Protein AF-A0A2E2T2R3-F1 (afdb_monomer_lite)

Foldseek 3Di:
DDDDDDDDDDDDDDPDDPDPDDDDPDDDPDPDPPPPPPPPPDPPPPPQPPVRVVVVVVVVVVVVPWDWFAFPVGRQWIATLQLWIWHHKDWDADPVGDIDTRHTDTDNADWDAPDPPDPAIAHWDADPVPGIDGSLQRLCCGQVNDQPDPQWDWAFCVSHRSRNRSVRIDTDHPVVNCPDPVNVVVVVCQDDCNPPVVVVVVVD

Radius of gyration: 29.84 Å; chains: 1; bounding box: 59×59×94 Å

Structure (mmCIF, N/CA/C/O backbone):
data_AF-A0A2E2T2R3-F1
#
_entry.id   AF-A0A2E2T2R3-F1
#
loop_
_atom_site.group_PDB
_atom_site.id
_atom_site.type_symbol
_atom_site.label_atom_id
_atom_site.label_alt_id
_atom_site.label_comp_id
_atom_site.label_asym_id
_atom_site.label_entity_id
_atom_site.label_seq_id
_atom_site.pdbx_PDB_ins_code
_atom_site.Cartn_x
_atom_site.Cartn_y
_atom_site.Cartn_z
_atom_site.occupancy
_atom_site.B_iso_or_equiv
_atom_site.auth_seq_id
_atom_site.auth_comp_id
_atom_site.auth_asym_id
_atom_site.auth_atom_id
_atom_site.pdbx_PDB_model_num
ATOM 1 N N . MET A 1 1 ? -28.522 21.684 -55.337 1.00 44.16 1 MET A N 1
ATOM 2 C CA . MET A 1 1 ? -27.558 22.494 -56.107 1.00 44.16 1 MET A CA 1
ATOM 3 C C . MET A 1 1 ? -26.233 21.748 -56.079 1.00 44.16 1 MET A C 1
ATOM 5 O O . MET A 1 1 ? -25.616 21.652 -55.029 1.00 44.16 1 MET A O 1
ATOM 9 N N . PHE A 1 2 ? -25.920 21.076 -57.186 1.00 40.09 2 PHE A N 1
ATOM 10 C CA . PHE A 1 2 ? -24.698 20.304 -57.408 1.00 40.09 2 PHE A CA 1
ATOM 11 C C . PHE A 1 2 ? -23.536 21.254 -57.699 1.00 40.09 2 PHE A C 1
ATOM 13 O O . PHE A 1 2 ? -23.706 22.135 -58.534 1.00 40.09 2 PHE A O 1
ATOM 20 N N . VAL A 1 3 ? -22.358 21.010 -57.119 1.00 45.47 3 VAL A N 1
ATOM 21 C CA . VAL A 1 3 ? -21.082 21.341 -57.770 1.00 45.47 3 VAL A CA 1
ATOM 22 C C . VAL A 1 3 ? -20.103 20.195 -57.512 1.00 45.47 3 VAL A C 1
ATOM 24 O O . VAL A 1 3 ? -19.607 20.004 -56.406 1.00 45.47 3 VAL A O 1
ATOM 27 N N . PHE A 1 4 ? -19.888 19.408 -58.564 1.00 44.62 4 PHE A N 1
ATOM 28 C CA . PHE A 1 4 ? -18.728 18.547 -58.777 1.00 44.62 4 PHE A CA 1
ATOM 29 C C . PHE A 1 4 ? -17.509 19.420 -59.111 1.00 44.62 4 PHE A C 1
ATOM 31 O O . PHE A 1 4 ? -17.670 20.348 -59.897 1.00 44.62 4 PHE A O 1
ATOM 38 N N . LEU A 1 5 ? -16.302 19.058 -58.655 1.00 45.00 5 LEU A N 1
ATOM 39 C CA . LEU A 1 5 ? -15.106 19.122 -59.513 1.00 45.00 5 LEU A CA 1
ATOM 40 C C . LEU A 1 5 ? -13.933 18.273 -58.969 1.00 45.00 5 LEU A C 1
ATOM 42 O O . LEU A 1 5 ? -13.336 18.586 -57.945 1.00 45.00 5 LEU A O 1
ATOM 46 N N . THR A 1 6 ? -13.662 17.189 -59.709 1.00 48.78 6 THR A N 1
ATOM 47 C CA . THR A 1 6 ? -12.353 16.688 -60.201 1.00 48.78 6 THR A CA 1
ATOM 48 C C . THR A 1 6 ? -11.188 16.502 -59.217 1.00 48.78 6 THR A C 1
ATOM 50 O O . THR A 1 6 ? -10.646 17.456 -58.677 1.00 48.78 6 THR A O 1
ATOM 53 N N . LEU A 1 7 ? -10.787 15.250 -58.952 1.00 48.31 7 LEU A N 1
ATOM 54 C CA . LEU A 1 7 ? -9.770 14.472 -59.702 1.00 48.31 7 LEU A CA 1
ATOM 55 C C . LEU A 1 7 ? -8.347 15.031 -59.563 1.00 48.31 7 LEU A C 1
ATOM 57 O O . LEU A 1 7 ? -8.007 15.973 -60.257 1.00 48.31 7 LEU A O 1
ATOM 61 N N . TYR A 1 8 ? -7.503 14.338 -58.792 1.00 46.69 8 TYR A N 1
ATOM 62 C CA . TYR A 1 8 ? -6.158 13.959 -59.240 1.00 46.69 8 TYR A CA 1
ATOM 63 C C . TYR A 1 8 ? -5.774 12.610 -58.618 1.00 46.69 8 TYR A C 1
ATOM 65 O O . TYR A 1 8 ? -5.420 12.493 -57.447 1.00 46.69 8 TYR A O 1
ATOM 73 N N . LEU A 1 9 ? -5.884 11.573 -59.448 1.00 46.25 9 LEU A N 1
ATOM 74 C CA . LEU A 1 9 ? -5.175 10.311 -59.301 1.00 46.25 9 LEU A CA 1
ATOM 75 C C . LEU A 1 9 ? -3.710 10.569 -59.666 1.00 46.25 9 LEU A C 1
ATOM 77 O O . LEU A 1 9 ? -3.420 10.946 -60.799 1.00 46.25 9 LEU A O 1
ATOM 81 N N . THR A 1 10 ? -2.786 10.310 -58.747 1.00 45.59 10 THR A N 1
ATOM 82 C CA . THR A 1 10 ? -1.374 10.111 -59.098 1.00 45.59 10 THR A CA 1
ATOM 83 C C . THR A 1 10 ? -0.851 8.862 -58.418 1.00 45.59 10 THR A C 1
ATOM 85 O O . THR A 1 10 ? -0.451 8.844 -57.258 1.00 45.59 10 THR A O 1
ATOM 88 N N . THR A 1 11 ? -0.875 7.804 -59.214 1.00 46.66 11 THR A N 1
ATOM 89 C CA . THR A 1 11 ? -0.095 6.580 -59.110 1.00 46.66 11 THR A CA 1
ATOM 90 C C . THR A 1 11 ? 1.389 6.879 -58.888 1.00 46.66 11 THR A C 1
ATOM 92 O O . THR A 1 11 ? 2.028 7.499 -59.740 1.00 46.66 11 THR A O 1
ATOM 95 N N . ARG A 1 12 ? 1.977 6.361 -57.806 1.00 46.72 12 ARG A N 1
ATOM 96 C CA . ARG A 1 12 ? 3.408 6.034 -57.768 1.00 46.72 12 ARG A CA 1
ATOM 97 C C . ARG A 1 12 ? 3.600 4.641 -57.184 1.00 46.72 12 ARG A C 1
ATOM 99 O O . ARG A 1 12 ? 2.994 4.266 -56.188 1.00 46.72 12 ARG A O 1
ATOM 106 N N . GLN A 1 13 ? 4.377 3.879 -57.934 1.00 56.16 13 GLN A N 1
ATOM 107 C CA . GLN A 1 13 ? 4.527 2.435 -57.907 1.00 56.16 13 GLN A CA 1
ATOM 108 C C . GLN A 1 13 ? 5.269 1.931 -56.659 1.00 56.16 13 GLN A C 1
ATOM 110 O O . GLN A 1 13 ? 6.095 2.666 -56.113 1.00 56.16 13 GLN A O 1
ATOM 115 N N . PRO A 1 14 ? 5.055 0.673 -56.236 1.00 48.38 14 PRO A N 1
ATOM 116 C CA . PRO A 1 14 ? 5.941 0.033 -55.276 1.00 48.38 14 PRO A CA 1
ATOM 117 C C . PRO A 1 14 ? 7.266 -0.338 -55.959 1.00 48.38 14 PRO A C 1
ATOM 119 O O . PRO A 1 14 ? 7.281 -1.096 -56.928 1.00 48.38 14 PRO A O 1
ATOM 122 N N . LEU A 1 15 ? 8.387 0.178 -55.442 1.00 45.28 15 LEU A N 1
ATOM 123 C CA . LEU A 1 15 ? 9.716 -0.333 -55.774 1.00 45.28 15 LEU A CA 1
ATOM 124 C C . LEU A 1 15 ? 9.818 -1.788 -55.298 1.00 45.28 15 LEU A C 1
ATOM 126 O O . LEU A 1 15 ? 9.967 -2.071 -54.109 1.00 45.28 15 LEU A O 1
ATOM 130 N N . SER A 1 16 ? 9.746 -2.709 -56.252 1.00 42.72 16 SER A N 1
ATOM 131 C CA . SER A 1 16 ? 10.140 -4.102 -56.107 1.00 42.72 16 SER A CA 1
ATOM 132 C C . SER A 1 16 ? 11.660 -4.175 -55.943 1.00 42.72 16 SER A C 1
ATOM 134 O O . SER A 1 16 ? 12.422 -4.174 -56.909 1.00 42.72 16 SER A O 1
ATOM 136 N N . LEU A 1 17 ? 12.129 -4.242 -54.695 1.00 43.72 17 LEU A N 1
ATOM 137 C CA . LEU A 1 17 ? 13.500 -4.662 -54.423 1.00 43.72 17 LEU A CA 1
ATOM 138 C C . LEU A 1 17 ? 13.622 -6.157 -54.756 1.00 43.72 17 LEU A C 1
ATOM 140 O O . LEU A 1 17 ? 13.184 -7.019 -53.994 1.00 43.72 17 LEU A O 1
ATOM 144 N N . LEU A 1 18 ? 14.228 -6.455 -55.907 1.00 41.94 18 LEU A N 1
ATOM 145 C CA . LEU A 1 18 ? 14.765 -7.774 -56.230 1.00 41.94 18 LEU A CA 1
ATOM 146 C C . LEU A 1 18 ? 15.835 -8.142 -55.191 1.00 41.94 18 LEU A C 1
ATOM 148 O O . LEU A 1 18 ? 16.984 -7.701 -55.270 1.00 41.94 18 LEU A O 1
ATOM 152 N N . ILE A 1 19 ? 15.476 -8.989 -54.231 1.00 42.28 19 ILE A N 1
ATOM 153 C CA . ILE A 1 19 ? 16.451 -9.682 -53.392 1.00 42.28 19 ILE A CA 1
ATOM 154 C C . ILE A 1 19 ? 17.042 -10.805 -54.247 1.00 42.28 19 ILE A C 1
ATOM 156 O O . ILE A 1 19 ? 16.402 -11.824 -54.502 1.00 42.28 19 ILE A O 1
ATOM 160 N N . ARG A 1 20 ? 18.275 -10.598 -54.720 1.00 37.75 20 ARG A N 1
ATOM 161 C CA . ARG A 1 20 ? 19.113 -11.648 -55.308 1.00 37.75 20 ARG A CA 1
ATOM 162 C C . ARG A 1 20 ? 19.304 -12.756 -54.270 1.00 37.75 20 ARG A C 1
ATOM 164 O O . ARG A 1 20 ? 20.024 -12.576 -53.293 1.00 37.75 20 ARG A O 1
ATOM 171 N N . THR A 1 21 ? 18.686 -13.909 -54.494 1.00 38.22 21 THR A N 1
ATOM 172 C CA . THR A 1 21 ? 18.955 -15.135 -53.742 1.00 38.22 21 THR A CA 1
ATOM 173 C C . THR A 1 21 ? 20.302 -15.702 -54.187 1.00 38.22 21 THR A C 1
ATOM 175 O O . THR A 1 21 ? 20.387 -16.418 -55.183 1.00 38.22 21 THR A O 1
ATOM 178 N N . THR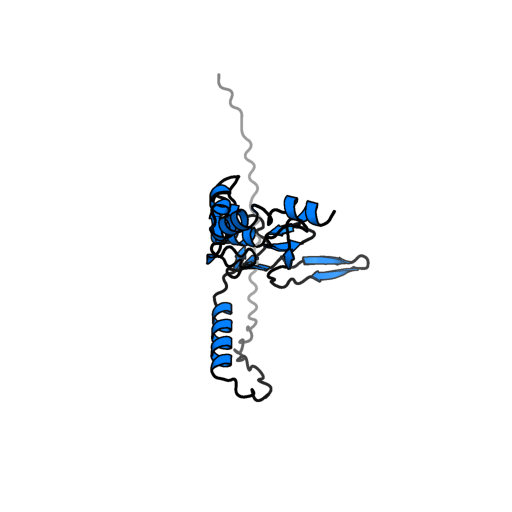 A 1 22 ? 21.376 -15.377 -53.469 1.00 40.69 22 THR A N 1
ATOM 179 C CA . THR A 1 22 ? 22.634 -16.121 -53.565 1.00 40.69 22 THR A CA 1
ATOM 180 C C . THR A 1 22 ? 22.576 -17.292 -52.587 1.00 40.69 22 THR A C 1
ATOM 182 O O . THR A 1 22 ? 22.636 -17.142 -51.368 1.00 40.69 22 THR A O 1
ATOM 185 N N . SER A 1 23 ? 22.413 -18.492 -53.138 1.00 41.97 23 SER A N 1
ATOM 186 C CA . SER A 1 23 ? 22.486 -19.766 -52.429 1.00 41.97 23 SER A CA 1
ATOM 187 C C . SER A 1 23 ? 23.908 -19.998 -51.904 1.00 41.97 23 SER A C 1
ATOM 189 O O . SER A 1 23 ? 24.755 -20.558 -52.597 1.00 41.97 23 SER A O 1
ATOM 191 N N . SER A 1 24 ? 24.185 -19.555 -50.676 1.00 38.53 24 SER A N 1
ATOM 192 C CA . SER A 1 24 ? 25.384 -19.942 -49.928 1.00 38.53 24 SER A CA 1
ATOM 193 C C . SER A 1 24 ? 25.005 -21.027 -48.926 1.00 38.53 24 SER A C 1
ATOM 195 O O . SER A 1 24 ? 24.495 -20.762 -47.839 1.00 38.53 24 SER A O 1
ATOM 197 N N . THR A 1 25 ? 25.241 -22.277 -49.313 1.00 53.06 25 THR A N 1
ATOM 198 C CA . THR A 1 25 ? 25.148 -23.450 -48.444 1.00 53.06 25 THR A CA 1
ATOM 199 C C . THR A 1 25 ? 26.247 -23.392 -47.381 1.00 53.06 25 THR A C 1
ATOM 201 O O . THR A 1 25 ? 27.326 -23.959 -47.554 1.00 53.06 25 THR A O 1
ATOM 204 N N . ARG A 1 26 ? 25.989 -22.713 -46.260 1.00 43.28 26 ARG A N 1
ATOM 205 C CA . ARG A 1 26 ? 26.763 -22.899 -45.025 1.00 43.28 26 ARG A CA 1
ATOM 206 C C . ARG A 1 26 ? 26.009 -23.873 -44.131 1.00 43.28 26 ARG A C 1
ATOM 208 O O . ARG A 1 26 ? 24.934 -23.566 -43.629 1.00 43.28 26 ARG A O 1
ATOM 215 N N . LYS A 1 27 ? 26.583 -25.069 -43.971 1.00 47.50 27 LYS A N 1
ATOM 216 C CA . LYS A 1 27 ? 26.154 -26.085 -43.003 1.00 47.50 27 LYS A CA 1
ATOM 217 C C . LYS A 1 27 ? 26.010 -25.437 -41.620 1.00 47.50 27 LYS A C 1
ATOM 219 O O . LYS A 1 27 ? 26.992 -24.946 -41.071 1.00 47.50 27 LYS A O 1
ATOM 224 N N . LEU A 1 28 ? 24.799 -25.459 -41.067 1.00 37.81 28 LEU A N 1
ATOM 225 C CA . LEU A 1 28 ? 24.560 -25.189 -39.651 1.00 37.81 28 LEU A CA 1
ATOM 226 C C . LEU A 1 28 ? 25.282 -26.265 -38.821 1.00 37.81 28 LEU A C 1
ATOM 228 O O . LEU A 1 28 ? 25.105 -27.456 -39.102 1.00 37.81 28 LEU A O 1
ATOM 232 N N . PRO A 1 29 ? 26.091 -25.901 -37.813 1.00 40.97 29 PRO A N 1
ATOM 233 C CA . PRO A 1 29 ? 26.615 -26.882 -36.883 1.00 40.97 29 PRO A CA 1
ATOM 234 C C . PRO A 1 29 ? 25.461 -27.465 -36.062 1.00 40.97 29 PRO A C 1
ATOM 236 O O . PRO A 1 29 ? 24.644 -26.756 -35.478 1.00 40.97 29 PRO A O 1
ATOM 239 N N . ARG A 1 30 ? 25.405 -28.796 -36.058 1.00 38.34 30 ARG A N 1
ATOM 240 C CA . ARG A 1 30 ? 24.506 -29.636 -35.270 1.00 38.34 30 ARG A CA 1
ATOM 241 C C . ARG A 1 30 ? 24.688 -29.286 -33.790 1.00 38.34 30 ARG A C 1
ATOM 243 O O . ARG A 1 30 ? 25.705 -29.657 -33.207 1.00 38.34 30 ARG A O 1
ATOM 250 N N . LEU A 1 31 ? 23.729 -28.566 -33.202 1.00 38.16 31 LEU A N 1
ATOM 251 C CA . LEU A 1 31 ? 23.673 -28.347 -31.758 1.00 38.16 31 LEU A CA 1
ATOM 252 C C . LEU A 1 31 ? 23.566 -29.721 -31.092 1.00 38.16 31 LEU A C 1
ATOM 254 O O . LEU A 1 31 ? 22.553 -30.413 -31.205 1.00 38.16 31 LEU A O 1
ATOM 258 N N . LYS A 1 32 ? 24.667 -30.156 -30.479 1.00 42.19 32 LYS A N 1
ATOM 259 C CA . LYS A 1 32 ? 24.666 -31.287 -29.563 1.00 42.19 32 LYS A CA 1
ATOM 260 C C . LYS A 1 32 ? 23.886 -30.827 -28.339 1.00 42.19 32 LYS A C 1
ATOM 262 O O . LYS A 1 32 ? 24.224 -29.812 -27.739 1.00 42.19 32 LYS A O 1
ATOM 267 N N . ASN A 1 33 ? 22.829 -31.559 -28.013 1.00 41.19 33 ASN A N 1
ATOM 268 C CA . ASN A 1 33 ? 22.149 -31.442 -26.735 1.00 41.19 33 ASN A CA 1
ATOM 269 C C . ASN A 1 33 ? 23.138 -31.895 -25.659 1.00 41.19 33 ASN A C 1
ATOM 271 O O . ASN A 1 33 ? 23.223 -33.079 -25.343 1.00 41.19 33 ASN A O 1
ATOM 275 N N . GLU A 1 34 ? 23.935 -30.957 -25.164 1.00 39.88 34 GLU A N 1
ATOM 276 C CA . GLU A 1 34 ? 24.738 -31.148 -23.970 1.00 39.88 34 GLU A CA 1
ATOM 277 C C . GLU A 1 34 ? 23.773 -31.105 -22.790 1.00 39.88 34 GLU A C 1
ATOM 279 O O . GLU A 1 34 ? 23.213 -30.078 -22.409 1.00 39.88 34 GLU A O 1
ATOM 284 N N . SER A 1 35 ? 23.498 -32.307 -22.295 1.00 42.53 35 SER A N 1
ATOM 285 C CA . SER A 1 35 ? 22.978 -32.577 -20.970 1.00 42.53 35 SER A CA 1
ATOM 286 C C . SER A 1 35 ? 23.542 -31.577 -19.967 1.00 42.53 35 SER A C 1
ATOM 288 O O . SER A 1 35 ? 24.756 -31.488 -19.798 1.00 42.53 35 SER A O 1
ATOM 290 N N . ASN A 1 36 ? 22.641 -30.866 -19.289 1.00 37.31 36 ASN A N 1
ATOM 291 C CA . ASN A 1 36 ? 22.903 -30.173 -18.035 1.00 37.31 36 ASN A CA 1
ATOM 292 C C . ASN A 1 36 ? 23.498 -31.168 -17.021 1.00 37.31 36 ASN A C 1
ATOM 294 O O . ASN A 1 36 ? 22.783 -31.722 -16.184 1.00 37.31 36 ASN A O 1
ATOM 298 N N . GLU A 1 37 ? 24.808 -31.397 -17.084 1.00 38.56 37 GLU A N 1
ATOM 299 C CA . GLU A 1 37 ? 25.578 -31.917 -15.966 1.00 38.56 37 GLU A CA 1
ATOM 300 C C . GLU A 1 37 ? 25.717 -30.786 -14.950 1.00 38.56 37 GLU A C 1
ATOM 302 O O . GLU A 1 37 ? 26.645 -29.980 -14.950 1.00 38.56 37 GLU A O 1
ATOM 307 N N . MET A 1 38 ? 24.723 -30.716 -14.069 1.00 37.88 38 MET A N 1
ATOM 308 C CA . MET A 1 38 ? 24.877 -30.091 -12.768 1.00 37.88 38 MET A CA 1
ATOM 309 C C . MET A 1 38 ? 26.042 -30.782 -12.055 1.00 37.88 38 MET A C 1
ATOM 311 O O . MET A 1 38 ? 25.874 -31.864 -11.494 1.00 37.88 38 MET A O 1
ATOM 315 N N . LEU A 1 39 ? 27.207 -30.131 -12.066 1.00 36.25 39 LEU A N 1
ATOM 316 C CA . LEU A 1 39 ? 28.317 -30.370 -11.147 1.00 36.25 39 LEU A CA 1
ATOM 317 C C . LEU A 1 39 ? 27.807 -30.212 -9.705 1.00 36.25 39 LEU A C 1
ATOM 319 O O . LEU A 1 39 ? 27.872 -29.155 -9.079 1.00 36.25 39 LEU A O 1
ATOM 323 N N . LEU A 1 40 ? 27.252 -31.307 -9.193 1.00 36.69 40 LEU A N 1
ATOM 324 C CA . LEU A 1 40 ? 26.993 -31.572 -7.790 1.00 36.69 40 LEU A CA 1
ATOM 325 C C . LEU A 1 40 ? 28.353 -31.770 -7.118 1.00 36.69 40 LEU A C 1
ATOM 327 O O . LEU A 1 40 ? 28.836 -32.887 -6.957 1.00 36.69 40 LEU A O 1
ATOM 331 N N . LEU A 1 41 ? 28.989 -30.664 -6.730 1.00 33.38 41 LEU A N 1
ATOM 332 C CA . LEU A 1 41 ? 30.066 -30.711 -5.750 1.00 33.38 41 LEU A CA 1
ATOM 333 C C . LEU A 1 41 ? 29.513 -31.354 -4.473 1.00 33.38 41 LEU A C 1
ATOM 335 O O . LEU A 1 41 ? 28.597 -30.839 -3.827 1.00 33.38 41 LEU A O 1
ATOM 339 N N . CYS A 1 42 ? 30.067 -32.525 -4.167 1.00 34.03 42 CYS A N 1
ATOM 340 C CA . CYS A 1 42 ? 29.775 -33.381 -3.031 1.00 34.03 42 CYS A CA 1
ATOM 341 C C . CYS A 1 42 ? 29.972 -32.650 -1.696 1.00 34.03 42 CYS A C 1
ATOM 343 O O . CYS A 1 42 ? 30.999 -32.787 -1.039 1.00 34.03 42 CYS A O 1
ATOM 345 N N . VAL A 1 43 ? 28.951 -31.928 -1.242 1.00 41.06 43 VAL A N 1
ATOM 346 C CA . VAL A 1 43 ? 28.729 -31.704 0.187 1.00 41.06 43 VAL A CA 1
ATOM 347 C C . VAL A 1 43 ? 27.656 -32.696 0.601 1.00 41.06 43 VAL A C 1
ATOM 349 O O . VAL A 1 43 ? 26.479 -32.513 0.290 1.00 41.06 43 VAL A O 1
ATOM 352 N N . ALA A 1 44 ? 28.069 -33.779 1.264 1.00 43.22 44 ALA A N 1
ATOM 353 C CA . ALA A 1 44 ? 27.157 -34.769 1.820 1.00 43.22 44 ALA A CA 1
ATOM 354 C C . ALA A 1 44 ? 26.052 -34.049 2.621 1.00 43.22 44 ALA A C 1
ATOM 356 O O . ALA A 1 44 ? 26.354 -33.367 3.608 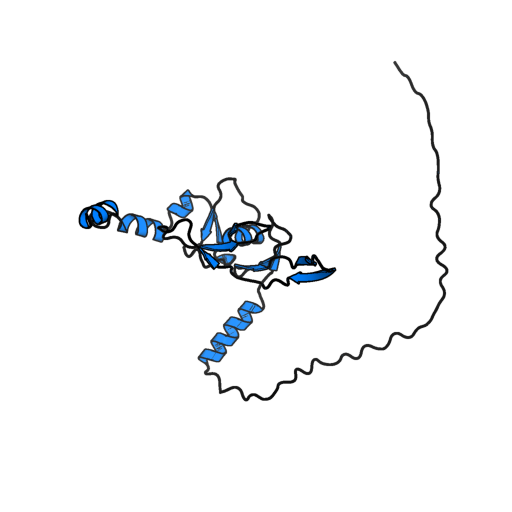1.00 43.22 44 ALA A O 1
ATOM 357 N N . PRO A 1 45 ? 24.770 -34.140 2.219 1.00 45.22 45 PRO A N 1
ATOM 358 C CA . PRO A 1 45 ? 23.717 -33.467 2.952 1.00 45.22 45 PRO A CA 1
ATOM 359 C C . PRO A 1 45 ? 23.565 -34.179 4.295 1.00 45.22 45 PRO A C 1
ATOM 361 O O . PRO A 1 45 ? 23.145 -35.337 4.343 1.00 45.22 45 PRO A O 1
ATOM 364 N N . LYS A 1 46 ? 23.889 -33.482 5.396 1.00 57.47 46 LYS A N 1
ATOM 365 C CA . LYS A 1 46 ? 23.493 -33.889 6.754 1.00 57.47 46 LYS A CA 1
ATOM 366 C C . LYS A 1 46 ? 22.046 -34.385 6.683 1.00 57.47 46 LYS A C 1
ATOM 368 O O . LYS A 1 46 ? 21.191 -33.655 6.175 1.00 57.47 46 LYS A O 1
ATOM 373 N N . ARG A 1 47 ? 21.795 -35.635 7.106 1.00 49.75 47 ARG A N 1
ATOM 374 C CA . ARG A 1 47 ? 20.494 -36.319 6.981 1.00 49.75 47 ARG A CA 1
ATOM 375 C C . ARG A 1 47 ? 19.380 -35.392 7.480 1.00 49.75 47 ARG A C 1
ATOM 377 O O . ARG A 1 47 ? 19.209 -35.203 8.680 1.00 49.75 47 ARG A O 1
ATOM 384 N N . LYS A 1 48 ? 18.644 -34.784 6.546 1.00 55.75 48 LYS A N 1
ATOM 385 C CA . LYS A 1 48 ? 17.513 -33.904 6.850 1.00 55.75 48 LYS A CA 1
ATOM 386 C C . LYS A 1 48 ? 16.428 -34.754 7.508 1.00 55.75 48 LYS A C 1
ATOM 388 O O . LYS A 1 48 ? 15.983 -35.746 6.930 1.00 55.75 48 LYS A O 1
ATOM 393 N N . THR A 1 49 ? 16.034 -34.387 8.724 1.00 55.44 49 THR A N 1
ATOM 394 C CA . THR A 1 49 ? 14.926 -35.008 9.462 1.00 55.44 49 THR A CA 1
ATOM 395 C C . THR A 1 49 ? 13.654 -35.049 8.607 1.00 55.44 49 THR A C 1
ATOM 397 O O . THR A 1 49 ? 13.434 -34.193 7.748 1.00 55.44 49 THR A O 1
ATOM 400 N N . ARG A 1 50 ? 12.777 -36.033 8.834 1.00 58.03 50 ARG A N 1
ATOM 401 C CA . ARG A 1 50 ? 11.532 -36.211 8.061 1.00 58.03 50 ARG A CA 1
ATOM 402 C C . ARG A 1 50 ? 10.678 -34.932 8.027 1.00 58.03 50 ARG A C 1
ATOM 404 O O . ARG A 1 50 ? 10.149 -34.582 6.977 1.00 58.03 50 ARG A O 1
ATOM 411 N N . THR A 1 51 ? 10.640 -34.181 9.127 1.00 58.16 51 THR A N 1
ATOM 412 C CA . THR A 1 51 ? 10.015 -32.852 9.228 1.00 58.16 51 THR A CA 1
ATOM 413 C C . THR A 1 51 ? 10.667 -31.810 8.318 1.00 58.16 51 THR A C 1
ATOM 415 O O . THR A 1 51 ? 9.959 -31.143 7.568 1.00 58.16 51 THR A O 1
ATOM 418 N N . SER A 1 52 ? 11.999 -31.695 8.297 1.00 56.41 52 SER A N 1
ATOM 419 C CA . SER A 1 52 ? 12.689 -30.726 7.427 1.00 56.41 52 SER A CA 1
ATOM 420 C C . SER A 1 52 ? 12.582 -31.070 5.935 1.00 56.41 52 SER A C 1
ATOM 422 O O . SER A 1 52 ? 12.498 -30.165 5.108 1.00 56.41 52 SER A O 1
ATOM 424 N N . ARG A 1 53 ? 12.493 -32.357 5.571 1.00 54.62 53 ARG A N 1
ATOM 425 C CA . ARG A 1 53 ? 12.255 -32.801 4.184 1.00 54.62 53 ARG A CA 1
ATOM 426 C C . ARG A 1 53 ? 10.828 -32.491 3.711 1.00 54.62 53 ARG A C 1
ATOM 428 O O . ARG A 1 53 ? 10.653 -32.063 2.575 1.00 54.62 53 ARG A O 1
ATOM 435 N N . ILE A 1 54 ? 9.831 -32.646 4.589 1.00 58.50 54 ILE A N 1
ATOM 436 C CA . ILE A 1 54 ? 8.426 -32.290 4.314 1.00 58.50 54 ILE A CA 1
ATOM 437 C C . ILE A 1 54 ? 8.259 -30.772 4.182 1.00 58.50 54 ILE A C 1
ATOM 439 O O . ILE A 1 54 ? 7.580 -30.314 3.265 1.00 58.50 54 ILE A O 1
ATOM 443 N N . LEU A 1 55 ? 8.894 -29.986 5.057 1.00 56.50 55 LEU A N 1
ATOM 444 C CA . LEU A 1 55 ? 8.860 -28.524 4.975 1.00 56.50 55 LEU A CA 1
ATOM 445 C C . LEU A 1 55 ? 9.547 -28.015 3.703 1.00 56.50 55 LEU A C 1
ATOM 447 O O . LEU A 1 55 ? 8.967 -27.172 3.022 1.00 56.50 55 LEU A O 1
ATOM 451 N N . LEU A 1 56 ? 10.711 -28.576 3.343 1.00 56.53 56 LEU A N 1
ATOM 452 C CA . LEU A 1 56 ? 11.429 -28.260 2.102 1.00 56.53 56 LEU A CA 1
ATOM 453 C C . LEU A 1 56 ? 10.602 -28.619 0.857 1.00 56.53 56 LEU A C 1
ATOM 455 O O . LEU A 1 56 ? 10.552 -27.838 -0.080 1.00 56.53 56 LEU A O 1
ATOM 459 N N . ALA A 1 57 ? 9.903 -29.759 0.858 1.00 52.47 57 ALA A N 1
ATOM 460 C CA . ALA A 1 57 ? 9.040 -30.172 -0.253 1.00 52.47 57 ALA A CA 1
ATOM 461 C C . ALA A 1 57 ? 7.747 -29.337 -0.366 1.00 52.47 57 ALA A C 1
ATOM 463 O O . ALA A 1 57 ? 7.289 -29.053 -1.472 1.00 52.47 57 ALA A O 1
ATOM 464 N N . LYS A 1 58 ? 7.158 -28.905 0.762 1.00 54.25 58 LYS A N 1
ATOM 465 C CA . LYS A 1 58 ? 6.028 -27.956 0.763 1.00 54.25 58 LYS A CA 1
ATOM 466 C C . LYS A 1 58 ? 6.444 -26.589 0.216 1.00 54.25 58 LYS A C 1
ATOM 468 O O . LYS A 1 58 ? 5.697 -26.011 -0.565 1.00 54.25 58 LYS A O 1
ATOM 473 N N . THR A 1 59 ? 7.633 -26.107 0.581 1.00 51.72 59 THR A N 1
ATOM 474 C CA . THR A 1 59 ? 8.164 -24.824 0.087 1.00 51.72 59 THR A CA 1
ATOM 475 C C . THR A 1 59 ? 8.615 -24.881 -1.372 1.00 51.72 59 THR A C 1
ATOM 477 O O . THR A 1 59 ? 8.436 -23.906 -2.094 1.00 51.72 59 THR A O 1
ATOM 480 N N . THR A 1 60 ? 9.157 -26.002 -1.860 1.00 51.53 60 THR A N 1
ATOM 481 C CA . THR A 1 60 ? 9.506 -26.125 -3.286 1.00 51.53 60 THR A CA 1
ATOM 482 C C . THR A 1 60 ? 8.271 -26.259 -4.171 1.00 51.53 60 THR A C 1
ATOM 484 O O . THR A 1 60 ? 8.247 -25.677 -5.250 1.00 51.53 60 THR A O 1
ATOM 487 N N . LYS A 1 61 ? 7.212 -26.943 -3.715 1.00 51.91 61 LYS A N 1
ATOM 488 C CA . LYS A 1 61 ? 5.952 -27.045 -4.469 1.00 51.91 61 LYS A CA 1
ATOM 489 C C . LYS A 1 61 ? 5.231 -25.696 -4.589 1.00 51.91 61 LYS A C 1
ATOM 491 O O . LYS A 1 61 ? 4.677 -25.410 -5.643 1.00 51.91 61 LYS A O 1
ATOM 496 N N . SER A 1 62 ? 5.285 -24.844 -3.559 1.00 52.94 62 SER A N 1
ATOM 497 C CA . SER A 1 62 ? 4.716 -23.489 -3.635 1.00 52.94 62 SER A CA 1
ATOM 498 C C . SER A 1 62 ? 5.463 -22.569 -4.603 1.00 52.94 62 SER A C 1
ATOM 500 O O . SER A 1 62 ? 4.834 -21.692 -5.175 1.00 52.94 62 SER A O 1
ATOM 502 N N . LEU A 1 63 ? 6.766 -22.779 -4.831 1.00 55.78 63 LEU A N 1
ATOM 503 C CA . LEU A 1 63 ? 7.555 -21.988 -5.788 1.00 55.78 63 LEU A CA 1
ATOM 504 C C . LEU A 1 63 ? 7.314 -22.387 -7.254 1.00 55.78 63 LEU A C 1
ATOM 506 O O . LEU A 1 63 ? 7.608 -21.596 -8.146 1.00 55.78 63 LEU A O 1
ATOM 510 N N . LEU A 1 64 ? 6.795 -23.593 -7.508 1.00 59.16 64 LEU A N 1
ATOM 511 C CA . LEU A 1 64 ? 6.557 -24.110 -8.861 1.00 59.16 64 LEU A CA 1
ATOM 512 C C . LEU A 1 64 ? 5.215 -23.661 -9.466 1.00 59.16 64 LEU A C 1
ATOM 514 O O . LEU A 1 64 ? 5.072 -23.703 -10.682 1.00 59.16 64 LEU A O 1
ATOM 518 N N . ASN A 1 65 ? 4.271 -23.180 -8.649 1.00 76.75 65 ASN A N 1
ATOM 519 C CA . ASN A 1 65 ? 2.948 -22.715 -9.096 1.00 76.75 65 ASN A CA 1
ATOM 520 C C . ASN A 1 65 ? 2.757 -21.194 -8.933 1.00 76.75 65 ASN A C 1
ATOM 522 O O . ASN A 1 65 ? 1.628 -20.706 -8.858 1.00 76.75 65 ASN A O 1
ATOM 526 N N . GLU A 1 66 ? 3.844 -20.427 -8.834 1.00 86.94 66 GLU A N 1
ATOM 527 C CA . GLU A 1 66 ? 3.733 -18.969 -8.794 1.00 86.94 66 GLU A CA 1
ATOM 528 C C . GLU A 1 66 ? 3.496 -18.397 -10.190 1.00 86.94 66 GLU A C 1
ATOM 530 O O . GLU A 1 66 ? 4.387 -18.377 -11.039 1.00 86.94 66 GLU A O 1
ATOM 535 N N . GLU A 1 67 ? 2.280 -17.909 -10.402 1.00 93.06 67 GLU A N 1
ATOM 536 C CA . GLU A 1 67 ? 1.869 -17.216 -11.618 1.00 93.06 67 GLU A CA 1
ATOM 537 C C . GLU A 1 67 ? 2.339 -15.764 -11.557 1.00 93.06 67 GLU A C 1
ATOM 539 O O . GLU A 1 67 ? 2.130 -15.100 -10.542 1.00 93.06 67 GLU A O 1
ATOM 544 N N . TRP A 1 68 ? 2.937 -15.274 -12.644 1.00 95.56 68 TRP A N 1
ATOM 545 C CA . TRP A 1 68 ? 3.368 -13.885 -12.793 1.00 95.56 68 TRP A CA 1
ATOM 546 C C . TRP A 1 68 ? 2.565 -13.209 -13.897 1.00 95.56 68 TRP A C 1
ATOM 548 O O . TRP A 1 68 ? 2.596 -13.657 -15.041 1.00 95.56 68 TRP A O 1
ATOM 558 N N . ILE A 1 69 ? 1.868 -12.129 -13.555 1.00 95.50 69 ILE A N 1
ATOM 559 C CA . ILE A 1 69 ? 0.990 -11.383 -14.466 1.00 95.50 69 ILE A CA 1
ATOM 560 C C . ILE A 1 69 ? 1.358 -9.893 -14.383 1.00 95.50 69 ILE A C 1
ATOM 562 O O . ILE A 1 69 ? 1.698 -9.423 -13.293 1.00 95.50 69 ILE A O 1
ATOM 566 N N . PRO A 1 70 ? 1.340 -9.133 -15.492 1.00 96.38 70 PRO A N 1
ATOM 567 C CA . PRO A 1 70 ? 1.498 -7.682 -15.433 1.00 96.38 70 PRO A CA 1
ATOM 568 C C . PRO A 1 70 ? 0.357 -7.029 -14.643 1.00 96.38 70 PRO A C 1
ATOM 570 O O . PRO A 1 70 ? -0.797 -7.452 -14.725 1.00 96.38 70 PRO A O 1
ATOM 573 N N . SER A 1 71 ? 0.665 -5.986 -13.874 1.00 92.88 71 SER A N 1
ATOM 574 C CA . SER A 1 71 ? -0.374 -5.207 -13.199 1.00 92.88 71 SER A CA 1
ATOM 575 C C . SER A 1 71 ? -1.144 -4.349 -14.203 1.00 92.88 71 SER A C 1
ATOM 577 O O . SER A 1 71 ? -0.570 -3.850 -15.170 1.00 92.88 71 SER A O 1
ATOM 579 N N . LEU A 1 72 ? -2.443 -4.158 -13.971 1.00 92.38 72 LEU A N 1
ATOM 580 C CA . LEU A 1 72 ? -3.304 -3.457 -14.924 1.00 92.38 72 LEU A CA 1
ATOM 581 C C . LEU A 1 72 ? -3.009 -1.946 -14.964 1.00 92.38 72 LEU A C 1
ATOM 583 O O . LEU A 1 72 ? -2.914 -1.370 -16.044 1.00 92.38 72 LEU A O 1
ATOM 587 N N . SER A 1 73 ? -2.780 -1.324 -13.802 1.00 91.44 73 SER A N 1
ATOM 588 C CA . SER A 1 73 ? -2.364 0.081 -13.697 1.00 91.44 73 SER A CA 1
ATOM 589 C C . SER A 1 73 ? -0.938 0.329 -14.204 1.00 91.44 73 SER A C 1
ATOM 591 O O . SER A 1 73 ? -0.659 1.396 -14.748 1.00 91.44 73 SER A O 1
ATOM 593 N N . TYR A 1 74 ? -0.029 -0.638 -14.030 1.00 93.19 74 TYR A N 1
ATOM 594 C CA . TYR A 1 74 ? 1.373 -0.529 -14.447 1.00 93.19 74 TYR A CA 1
ATOM 595 C C . TYR A 1 74 ? 1.806 -1.789 -15.214 1.00 93.19 74 TYR A C 1
ATOM 597 O O . TYR A 1 74 ? 2.316 -2.736 -14.602 1.00 93.19 74 TYR A O 1
ATOM 605 N N . PRO A 1 75 ? 1.647 -1.815 -16.548 1.00 93.88 75 PRO A N 1
ATOM 606 C CA . PRO A 1 75 ? 1.940 -2.999 -17.360 1.00 93.88 75 PRO A CA 1
ATOM 607 C C . PRO A 1 75 ? 3.389 -3.497 -17.253 1.00 93.88 75 PRO A C 1
ATOM 609 O O . PRO A 1 75 ? 3.640 -4.694 -17.364 1.00 93.88 75 PRO A O 1
ATOM 612 N N . ASP A 1 76 ? 4.340 -2.598 -16.977 1.00 95.12 76 ASP A N 1
ATOM 613 C CA . ASP A 1 76 ? 5.765 -2.930 -16.825 1.00 95.12 76 ASP A CA 1
ATOM 614 C C . ASP A 1 76 ? 6.086 -3.677 -15.519 1.00 95.12 76 ASP A C 1
ATOM 616 O O . ASP A 1 76 ? 7.181 -4.221 -15.350 1.00 95.12 76 ASP A O 1
ATOM 620 N N . ILE A 1 77 ? 5.160 -3.659 -14.557 1.00 96.31 77 ILE A N 1
ATOM 621 C CA . ILE A 1 77 ? 5.335 -4.265 -13.239 1.00 96.31 77 ILE A CA 1
ATOM 622 C C . ILE A 1 77 ? 4.686 -5.643 -13.244 1.00 96.31 77 ILE A C 1
ATOM 624 O O . ILE A 1 77 ? 3.480 -5.773 -13.442 1.00 96.31 77 ILE A O 1
ATOM 628 N N . LEU A 1 78 ? 5.476 -6.673 -12.946 1.00 96.56 78 LEU A N 1
ATOM 629 C CA . LEU A 1 78 ? 4.992 -8.045 -12.825 1.00 96.56 78 LEU A CA 1
ATOM 630 C C . LEU A 1 78 ? 4.630 -8.359 -11.374 1.00 96.56 78 LEU A C 1
ATOM 632 O O . LEU A 1 78 ? 5.383 -8.059 -10.444 1.00 96.56 78 LEU A O 1
ATOM 636 N N . VAL A 1 79 ? 3.498 -9.023 -11.184 1.00 97.06 79 VAL A N 1
ATOM 637 C CA . VAL A 1 79 ? 2.943 -9.372 -9.879 1.00 97.06 79 VAL A CA 1
ATOM 638 C C . VAL A 1 79 ? 2.751 -10.880 -9.793 1.00 97.06 79 VAL A C 1
ATOM 640 O O . VAL A 1 79 ? 2.221 -11.501 -10.710 1.00 97.06 79 VAL A O 1
ATOM 643 N N . SER A 1 80 ? 3.201 -11.465 -8.687 1.00 96.06 80 SER A N 1
ATOM 644 C CA . SER A 1 80 ? 3.068 -12.888 -8.390 1.00 96.06 80 SER A CA 1
ATOM 645 C C . SER A 1 80 ? 1.784 -13.192 -7.625 1.00 96.06 80 SER A C 1
ATOM 647 O O . SER A 1 80 ? 1.366 -12.407 -6.768 1.00 96.06 80 SER A O 1
ATOM 649 N N . SER A 1 81 ? 1.230 -14.387 -7.838 1.00 94.62 81 SER A N 1
ATOM 650 C CA . SER A 1 81 ? 0.127 -14.944 -7.046 1.00 94.62 81 SER A CA 1
ATOM 651 C C . SER A 1 81 ? 0.414 -14.985 -5.539 1.00 94.62 81 SER A C 1
ATOM 653 O O . SER A 1 81 ? -0.508 -14.846 -4.737 1.00 94.62 81 SER A O 1
ATOM 655 N N . SER A 1 82 ? 1.683 -15.109 -5.132 1.00 92.25 82 SER A N 1
ATOM 656 C CA . SER A 1 82 ? 2.103 -15.108 -3.721 1.00 92.25 82 SER A CA 1
ATOM 657 C C . SER A 1 82 ? 2.185 -13.711 -3.091 1.00 92.25 82 SER A C 1
ATOM 659 O O . SER A 1 82 ? 2.404 -13.591 -1.884 1.00 92.25 82 SER A O 1
ATOM 661 N N . GLY A 1 83 ? 2.024 -12.645 -3.882 1.00 93.56 83 GLY A N 1
ATOM 662 C CA . GLY A 1 83 ? 2.153 -11.262 -3.420 1.00 93.56 83 GLY A CA 1
ATOM 663 C C . GLY A 1 83 ? 3.564 -10.682 -3.537 1.00 93.56 83 GLY A C 1
ATOM 664 O O . GLY A 1 83 ? 3.886 -9.700 -2.866 1.00 93.56 83 GLY A O 1
ATOM 665 N N . ARG A 1 84 ? 4.423 -11.276 -4.375 1.00 95.31 84 ARG A N 1
ATOM 666 C CA . ARG A 1 84 ? 5.700 -10.669 -4.784 1.00 95.31 84 ARG A CA 1
ATOM 667 C C . ARG A 1 84 ? 5.491 -9.740 -5.972 1.00 95.31 84 ARG A C 1
ATOM 669 O O . ARG A 1 84 ? 4.655 -9.997 -6.827 1.00 95.31 84 ARG A O 1
ATOM 676 N N . VAL A 1 85 ? 6.303 -8.698 -6.060 1.00 96.56 85 VAL A N 1
ATOM 677 C CA . VAL A 1 85 ? 6.292 -7.747 -7.171 1.00 96.56 85 VAL A CA 1
ATOM 678 C C . VAL A 1 85 ? 7.697 -7.647 -7.745 1.00 96.56 85 VAL A C 1
ATOM 680 O O . VAL A 1 85 ? 8.683 -7.540 -7.006 1.00 96.56 85 VAL A O 1
ATOM 683 N N . LYS A 1 86 ? 7.790 -7.696 -9.071 1.00 96.31 86 LYS A N 1
ATOM 684 C CA . LYS A 1 86 ? 9.011 -7.477 -9.836 1.00 96.31 86 LYS A CA 1
ATOM 685 C C . LYS A 1 86 ? 8.843 -6.196 -10.649 1.00 96.31 86 LYS A C 1
ATOM 687 O O . LYS A 1 86 ? 7.939 -6.077 -11.469 1.00 96.31 86 LYS A O 1
ATOM 692 N N . LEU A 1 87 ? 9.724 -5.243 -10.376 1.00 96.25 87 LEU A N 1
ATOM 693 C CA . LEU A 1 87 ? 9.830 -3.995 -11.126 1.00 96.25 87 LEU A CA 1
ATOM 694 C C . LEU A 1 87 ? 10.533 -4.252 -12.474 1.00 96.25 87 LEU A C 1
ATOM 696 O O . LEU A 1 87 ? 11.177 -5.290 -12.624 1.00 96.25 87 LEU A O 1
ATOM 700 N N . PRO A 1 88 ? 10.430 -3.350 -13.459 1.00 95.62 88 PRO A N 1
ATOM 701 C CA . PRO A 1 88 ? 11.203 -3.482 -14.686 1.00 95.62 88 PRO A CA 1
ATOM 702 C C . PRO A 1 88 ? 12.692 -3.230 -14.433 1.00 95.62 88 PRO A C 1
ATOM 704 O O . PRO A 1 88 ? 13.078 -2.391 -13.609 1.00 95.62 88 PRO A O 1
ATOM 707 N N . ASP A 1 89 ? 13.532 -3.944 -15.178 1.00 95.75 89 ASP A N 1
ATOM 708 C CA . ASP A 1 89 ? 14.966 -3.675 -15.221 1.00 95.75 89 ASP A CA 1
ATOM 709 C C . ASP A 1 89 ? 15.213 -2.369 -15.979 1.00 95.75 89 ASP A C 1
ATOM 711 O O . ASP A 1 89 ? 14.499 -2.030 -16.923 1.00 95.75 89 ASP A O 1
ATOM 715 N N . ARG A 1 90 ? 16.222 -1.607 -15.555 1.00 93.88 90 ARG A N 1
ATOM 716 C CA . ARG A 1 90 ? 16.482 -0.274 -16.109 1.00 93.88 90 ARG A CA 1
ATOM 717 C C . ARG A 1 90 ? 17.939 -0.101 -16.476 1.00 93.88 90 ARG A C 1
ATOM 719 O O . ARG A 1 90 ? 18.823 -0.578 -15.775 1.00 93.88 90 ARG A O 1
ATOM 726 N N . GLU A 1 91 ? 18.195 0.672 -17.518 1.00 94.81 91 GLU A N 1
ATOM 727 C CA . GLU A 1 91 ? 19.534 1.126 -17.875 1.00 94.81 91 GLU A CA 1
ATOM 728 C C . GLU A 1 91 ? 19.628 2.649 -17.729 1.00 94.81 91 GLU A C 1
ATOM 730 O O . GLU A 1 91 ? 18.644 3.368 -17.919 1.00 94.81 91 GLU A O 1
ATOM 735 N N . ALA A 1 92 ? 20.791 3.154 -17.325 1.00 93.50 92 ALA A N 1
ATOM 736 C CA . ALA A 1 92 ? 21.057 4.587 -17.259 1.00 93.50 92 ALA A CA 1
ATOM 737 C C . ALA A 1 92 ? 22.436 4.904 -17.841 1.00 93.50 92 ALA A C 1
ATOM 739 O O . ALA A 1 92 ? 23.414 4.218 -17.533 1.00 93.50 92 ALA A O 1
ATOM 740 N N . SER A 1 93 ? 22.508 5.959 -18.651 1.00 95.94 93 SER A N 1
ATOM 741 C CA . SER A 1 93 ? 23.766 6.523 -19.139 1.00 95.94 93 SER A CA 1
ATOM 742 C C . SER A 1 93 ? 24.488 7.253 -18.010 1.00 95.94 93 SER A C 1
ATOM 744 O O . SER A 1 93 ? 23.878 8.038 -17.278 1.00 95.94 93 SER A O 1
ATOM 746 N N . MET A 1 94 ? 25.785 7.004 -17.864 1.00 95.31 94 MET A N 1
ATOM 747 C CA . MET A 1 94 ? 26.610 7.655 -16.848 1.00 95.31 94 MET A CA 1
ATOM 748 C C . MET A 1 94 ? 27.193 8.980 -17.377 1.00 95.31 94 MET A C 1
ATOM 750 O O . MET A 1 94 ? 27.452 9.081 -18.577 1.00 95.31 94 MET A O 1
ATOM 754 N N . PRO A 1 95 ? 27.457 9.981 -16.510 1.00 93.81 95 PRO A N 1
ATOM 755 C CA . PRO A 1 95 ? 27.995 11.280 -16.935 1.00 93.81 95 PRO A CA 1
ATOM 756 C C . PRO A 1 95 ? 29.325 11.206 -17.702 1.00 93.81 95 PRO A C 1
ATOM 758 O O . PRO A 1 95 ? 29.542 11.987 -18.618 1.00 93.81 95 PRO A O 1
ATOM 761 N N . ASN A 1 96 ? 30.183 10.234 -17.373 1.00 93.62 96 ASN A N 1
ATOM 762 C CA . ASN A 1 96 ? 31.512 10.068 -17.977 1.00 93.62 96 ASN A CA 1
ATOM 763 C C . ASN A 1 96 ? 31.541 8.969 -19.059 1.00 93.62 96 ASN A C 1
ATOM 765 O O . ASN A 1 96 ? 32.582 8.365 -19.307 1.00 93.62 96 ASN A O 1
ATOM 769 N N . GLY A 1 97 ? 30.390 8.679 -19.674 1.00 93.25 97 GLY A N 1
ATOM 770 C CA . GLY A 1 97 ? 30.233 7.601 -20.649 1.00 93.25 97 GLY A CA 1
ATOM 771 C C . GLY A 1 97 ? 29.948 6.232 -20.021 1.00 93.25 97 GLY A C 1
ATOM 772 O O . GLY A 1 97 ? 30.136 6.004 -18.826 1.00 93.25 97 GLY A O 1
ATOM 773 N N . GLY A 1 98 ? 29.455 5.310 -20.851 1.00 94.12 98 GLY A N 1
ATOM 774 C CA . GLY A 1 98 ? 29.044 3.963 -20.448 1.00 94.12 98 GLY A CA 1
ATOM 775 C C . GLY A 1 98 ? 27.599 3.863 -19.938 1.00 94.12 98 GLY A C 1
ATOM 776 O O . GLY A 1 98 ? 26.942 4.860 -19.626 1.00 94.12 98 GLY A O 1
ATOM 777 N N . THR A 1 99 ? 27.110 2.624 -19.845 1.00 95.50 99 THR A N 1
ATOM 778 C CA . THR A 1 99 ? 25.732 2.308 -19.439 1.00 95.50 99 THR A CA 1
ATOM 779 C C . THR A 1 99 ? 25.733 1.451 -18.182 1.00 95.50 99 THR A C 1
ATOM 781 O O . THR A 1 99 ? 26.373 0.400 -18.132 1.00 95.50 99 THR A O 1
ATOM 784 N N . ARG A 1 100 ? 24.981 1.869 -17.161 1.00 94.81 100 ARG A N 1
ATOM 785 C CA . ARG A 1 100 ? 24.752 1.081 -15.947 1.00 94.81 100 ARG A CA 1
ATOM 786 C C . ARG A 1 100 ? 23.408 0.366 -16.031 1.00 94.81 100 ARG A C 1
ATOM 788 O O . ARG A 1 100 ? 22.376 1.021 -16.156 1.00 94.81 100 ARG A O 1
ATOM 795 N N . LYS A 1 101 ? 23.423 -0.964 -15.900 1.00 95.56 101 LYS A N 1
ATOM 796 C CA . LYS A 1 101 ? 22.215 -1.795 -15.807 1.00 95.56 101 LYS A CA 1
ATOM 797 C C . LYS A 1 101 ? 21.805 -2.002 -14.350 1.00 95.56 101 LYS A C 1
ATOM 799 O O . LYS A 1 101 ? 22.631 -2.321 -13.497 1.00 95.56 101 LYS A O 1
ATOM 804 N N . TYR A 1 102 ? 20.521 -1.846 -14.077 1.00 94.00 102 TYR A N 1
ATOM 805 C CA . TYR A 1 102 ? 19.876 -2.068 -12.792 1.00 94.00 102 TYR A CA 1
ATOM 806 C C . TYR A 1 102 ? 18.915 -3.241 -12.946 1.00 94.00 102 TYR A C 1
ATOM 808 O O . TYR A 1 102 ? 17.787 -3.071 -13.403 1.00 94.00 102 TYR A O 1
ATOM 816 N N . VAL A 1 103 ? 19.391 -4.430 -12.573 1.00 94.75 103 VAL A N 1
ATOM 817 C CA . VAL A 1 103 ? 18.573 -5.647 -12.557 1.00 94.75 103 VAL A CA 1
ATOM 818 C C . VAL A 1 103 ? 17.829 -5.716 -11.235 1.00 94.75 103 VAL A C 1
ATOM 820 O O . VAL A 1 103 ? 18.427 -5.713 -10.154 1.00 94.75 103 VAL A O 1
ATOM 823 N N . THR A 1 104 ? 16.512 -5.766 -11.322 1.00 94.50 104 THR A N 1
ATOM 824 C CA . THR A 1 104 ? 15.619 -5.826 -10.177 1.00 94.50 104 THR A CA 1
ATOM 825 C C . THR A 1 104 ? 15.321 -7.277 -9.814 1.00 94.50 104 THR A C 1
ATOM 827 O O . THR A 1 104 ? 15.225 -8.174 -10.655 1.00 94.50 104 THR A O 1
ATOM 830 N N . LYS A 1 105 ? 15.187 -7.530 -8.513 1.00 94.50 105 LYS A N 1
ATOM 831 C CA . LYS A 1 105 ? 14.781 -8.837 -7.992 1.00 94.50 105 LYS A CA 1
ATOM 832 C C . LYS A 1 105 ? 13.310 -8.771 -7.590 1.00 94.50 105 LYS A C 1
ATOM 834 O O . LYS A 1 105 ? 12.877 -7.721 -7.116 1.00 94.50 105 LYS A O 1
ATOM 839 N N . PRO A 1 106 ? 12.543 -9.863 -7.721 1.00 95.62 106 PRO A N 1
ATOM 840 C CA . PRO A 1 106 ? 11.200 -9.895 -7.170 1.00 95.62 106 PRO A CA 1
ATOM 841 C C . PRO A 1 106 ? 11.231 -9.791 -5.643 1.00 95.62 106 PRO A C 1
ATOM 843 O O . PRO A 1 106 ? 12.007 -10.488 -4.986 1.00 95.62 106 PRO A O 1
ATOM 846 N N . THR A 1 107 ? 10.387 -8.935 -5.069 1.00 95.69 107 THR A N 1
ATOM 847 C CA . THR A 1 107 ? 10.355 -8.675 -3.620 1.00 95.69 107 THR A CA 1
ATOM 848 C C . THR A 1 107 ? 8.926 -8.625 -3.088 1.00 95.69 107 THR A C 1
ATOM 850 O O . THR A 1 107 ? 7.994 -8.331 -3.827 1.00 95.69 107 THR A O 1
ATOM 853 N N . TYR A 1 108 ? 8.748 -8.876 -1.790 1.00 94.81 108 TYR A N 1
ATOM 854 C CA . TYR A 1 108 ? 7.475 -8.632 -1.094 1.00 94.81 108 TYR A CA 1
ATOM 855 C C . TYR A 1 108 ? 7.298 -7.158 -0.678 1.00 94.81 108 TYR A C 1
ATOM 857 O O . TYR A 1 108 ? 6.267 -6.793 -0.118 1.00 94.81 108 TYR A O 1
ATOM 865 N N . GLY A 1 109 ? 8.307 -6.312 -0.910 1.00 95.69 109 GLY A N 1
ATOM 866 C CA . GLY A 1 109 ? 8.387 -4.967 -0.348 1.00 95.69 109 GLY A CA 1
ATOM 867 C C . GLY A 1 109 ? 8.736 -4.963 1.140 1.00 95.69 109 GLY A C 1
ATOM 868 O O . GLY A 1 109 ? 9.344 -5.900 1.661 1.00 95.69 109 GLY A O 1
ATOM 869 N N . TYR A 1 110 ? 8.349 -3.893 1.829 1.00 96.00 110 TYR A N 1
ATOM 870 C CA . TYR A 1 110 ? 8.579 -3.706 3.261 1.00 96.00 110 TYR A CA 1
ATOM 871 C C . TYR A 1 110 ? 7.273 -3.402 4.000 1.00 96.00 110 TYR A C 1
ATOM 873 O O . TYR A 1 110 ? 6.316 -2.884 3.422 1.00 96.00 110 TYR A O 1
ATOM 881 N N . LYS A 1 111 ? 7.235 -3.723 5.298 1.00 96.69 111 LYS A N 1
ATOM 882 C CA . LYS A 1 111 ? 6.092 -3.418 6.169 1.00 96.69 111 LYS A CA 1
ATOM 883 C C . LYS A 1 111 ? 6.062 -1.925 6.470 1.00 96.69 111 LYS A C 1
ATOM 885 O O . LYS A 1 111 ? 7.060 -1.363 6.912 1.00 96.69 111 LYS A O 1
ATOM 890 N N . THR A 1 112 ? 4.910 -1.299 6.285 1.00 95.81 112 THR A N 1
ATOM 891 C CA . THR A 1 112 ? 4.695 0.113 6.598 1.00 95.81 112 THR A CA 1
ATOM 892 C C . THR A 1 112 ? 3.339 0.333 7.267 1.00 95.81 112 THR A C 1
ATOM 894 O O . THR A 1 112 ? 2.494 -0.563 7.330 1.00 95.81 112 THR A O 1
ATOM 897 N N . LYS A 1 113 ? 3.143 1.543 7.786 1.00 94.94 113 LYS A N 1
ATOM 898 C CA . LYS A 1 113 ? 1.929 2.009 8.457 1.00 94.94 113 LYS A CA 1
ATOM 899 C C . LYS A 1 113 ? 1.455 3.306 7.815 1.00 94.94 113 LYS A C 1
ATOM 901 O O . LYS A 1 113 ? 2.250 4.046 7.247 1.00 94.94 113 LYS A O 1
ATOM 906 N N . SER A 1 114 ? 0.162 3.608 7.938 1.00 90.94 114 SER A N 1
ATOM 907 C CA . SER A 1 114 ? -0.374 4.891 7.453 1.00 90.94 114 SER A CA 1
ATOM 908 C C . SER A 1 114 ? 0.119 6.081 8.282 1.00 90.94 114 SER A C 1
ATOM 910 O O . SER A 1 114 ? 0.311 7.166 7.750 1.00 90.94 114 SER A O 1
ATOM 912 N N . CYS A 1 115 ? 0.309 5.883 9.585 1.00 92.94 115 CYS A N 1
ATOM 913 C CA . CYS A 1 115 ? 0.889 6.857 10.502 1.00 92.94 115 CYS A CA 1
ATOM 914 C C . CYS A 1 115 ? 1.585 6.117 11.655 1.00 92.94 115 CYS A C 1
ATOM 916 O O . CYS A 1 115 ? 1.403 4.907 11.818 1.00 92.94 115 CYS A O 1
ATOM 918 N N . LYS A 1 116 ? 2.370 6.831 12.472 1.00 90.25 116 LYS A N 1
ATOM 919 C CA . LYS A 1 116 ? 3.141 6.233 13.581 1.00 90.25 116 LYS A CA 1
ATOM 920 C C . LYS A 1 116 ? 2.249 5.455 14.563 1.00 90.25 116 LYS A C 1
ATOM 922 O O . LYS A 1 116 ? 2.599 4.351 14.972 1.00 90.25 116 LYS A O 1
ATOM 927 N N . THR A 1 117 ? 1.066 5.993 14.857 1.00 88.75 117 THR A N 1
ATOM 928 C CA . THR A 1 117 ? 0.098 5.442 15.822 1.00 88.75 117 THR A CA 1
ATOM 929 C C . THR A 1 117 ? -0.830 4.382 15.215 1.00 88.75 117 THR A C 1
ATOM 931 O O . THR A 1 117 ? -1.608 3.754 15.931 1.00 88.75 117 THR A O 1
ATOM 934 N N . ALA A 1 118 ? -0.780 4.149 13.899 1.00 89.88 118 ALA A N 1
ATOM 935 C CA . ALA A 1 118 ? -1.657 3.173 13.266 1.00 89.88 118 ALA A CA 1
ATOM 936 C C . ALA A 1 118 ? -1.338 1.743 13.741 1.00 89.88 118 ALA A C 1
ATOM 938 O O . ALA A 1 118 ? -0.177 1.317 13.800 1.00 89.88 118 ALA A O 1
ATOM 939 N N . LYS A 1 119 ? -2.398 0.980 14.035 1.00 86.75 119 LYS A N 1
ATOM 940 C CA . LYS A 1 119 ? -2.315 -0.461 14.316 1.00 86.75 119 LYS A CA 1
ATOM 941 C C . LYS A 1 119 ? -2.105 -1.260 13.029 1.00 86.75 1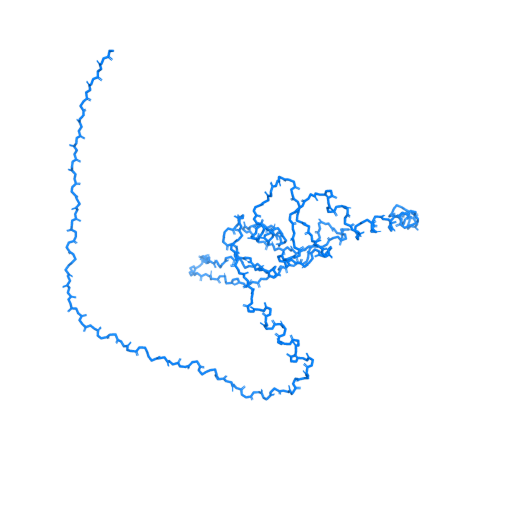19 LYS A C 1
ATOM 943 O O . LYS A 1 119 ? -1.259 -2.147 12.989 1.00 86.75 119 LYS A O 1
ATOM 948 N N . HIS A 1 120 ? -2.870 -0.931 11.989 1.00 89.62 120 HIS A N 1
ATOM 949 C CA . HIS A 1 120 ? -2.845 -1.652 10.721 1.00 89.62 120 HIS A CA 1
ATOM 950 C C . HIS A 1 120 ? -1.513 -1.446 9.986 1.00 89.62 120 HIS A C 1
ATOM 952 O O . HIS A 1 120 ? -1.060 -0.312 9.799 1.00 89.62 120 HIS A O 1
ATOM 958 N N . MET A 1 121 ? -0.912 -2.557 9.560 1.00 95.25 121 MET A N 1
ATOM 959 C CA . MET A 1 121 ? 0.301 -2.591 8.748 1.00 95.25 121 MET A CA 1
ATOM 960 C C . MET A 1 121 ? 0.001 -3.210 7.392 1.00 95.25 121 MET A C 1
ATOM 962 O O . MET A 1 121 ? -0.775 -4.158 7.303 1.00 95.25 121 MET A O 1
ATOM 966 N N . TYR A 1 122 ? 0.683 -2.723 6.364 1.00 95.56 122 TYR A N 1
ATOM 967 C CA . TYR A 1 122 ? 0.588 -3.253 5.011 1.00 95.56 122 TYR A CA 1
ATOM 968 C C . TYR A 1 122 ? 1.963 -3.320 4.349 1.00 95.56 122 TYR A C 1
ATOM 970 O O . TYR A 1 122 ? 2.916 -2.686 4.808 1.00 95.56 122 TYR A O 1
ATOM 978 N N . MET A 1 123 ? 2.075 -4.094 3.269 1.00 97.38 123 MET A N 1
ATOM 979 C CA . MET A 1 123 ? 3.298 -4.138 2.460 1.00 97.38 123 MET A CA 1
ATOM 980 C C . MET A 1 123 ? 3.299 -3.029 1.406 1.00 97.38 123 MET A C 1
ATOM 982 O O . MET A 1 123 ? 2.310 -2.840 0.689 1.00 97.38 123 MET A O 1
ATOM 986 N N . ASN A 1 124 ? 4.422 -2.321 1.301 1.00 97.25 124 ASN A N 1
ATOM 987 C CA . ASN A 1 124 ? 4.640 -1.245 0.340 1.00 97.25 124 ASN A CA 1
ATOM 988 C C . ASN A 1 124 ? 5.955 -1.437 -0.413 1.00 97.25 124 ASN A C 1
ATOM 990 O O . ASN A 1 124 ? 6.922 -1.988 0.119 1.00 97.25 124 ASN A O 1
ATOM 994 N N . ILE A 1 125 ? 5.994 -0.930 -1.640 1.00 96.56 125 ILE A N 1
ATOM 995 C CA . ILE A 1 125 ? 7.210 -0.774 -2.430 1.00 96.56 125 ILE A CA 1
ATOM 996 C C . ILE A 1 125 ? 7.323 0.700 -2.784 1.00 96.56 125 ILE A C 1
ATOM 998 O O . ILE A 1 125 ? 6.439 1.260 -3.426 1.00 96.56 125 ILE A O 1
ATOM 1002 N N . SER A 1 126 ? 8.407 1.333 -2.350 1.00 95.31 126 SER A N 1
ATOM 1003 C CA . SER A 1 126 ? 8.726 2.696 -2.750 1.00 95.31 126 SER A CA 1
ATOM 1004 C C . SER A 1 126 ? 9.632 2.652 -3.972 1.00 95.31 126 SER A C 1
ATOM 1006 O O . SER A 1 126 ? 10.656 1.967 -4.002 1.00 95.31 126 SER A O 1
ATOM 1008 N N . ASN A 1 127 ? 9.245 3.377 -5.009 1.00 94.56 127 ASN A N 1
ATOM 1009 C CA . ASN A 1 127 ? 10.037 3.529 -6.213 1.00 94.56 127 ASN A CA 1
ATOM 1010 C C . ASN A 1 127 ? 10.021 4.996 -6.645 1.00 94.56 127 ASN A C 1
ATOM 1012 O O . ASN A 1 127 ? 9.003 5.671 -6.550 1.00 94.56 127 ASN A O 1
ATOM 1016 N N . ARG A 1 128 ? 11.150 5.495 -7.148 1.00 92.19 128 ARG A N 1
ATOM 1017 C CA . ARG A 1 128 ? 11.255 6.882 -7.616 1.00 92.19 128 ARG A CA 1
ATOM 1018 C C . ARG A 1 128 ? 10.317 7.192 -8.791 1.00 92.19 128 ARG A C 1
ATOM 1020 O O . ARG A 1 128 ? 9.836 8.312 -8.878 1.00 92.19 128 ARG A O 1
ATOM 1027 N N . PHE A 1 129 ? 10.091 6.233 -9.686 1.00 91.69 129 PHE A N 1
ATOM 1028 C CA . PHE A 1 129 ? 9.308 6.418 -10.911 1.00 91.69 129 PHE A CA 1
ATOM 1029 C C . PHE A 1 129 ? 7.816 6.161 -10.697 1.00 91.69 129 PHE A C 1
ATOM 1031 O O . PHE A 1 129 ? 6.990 6.883 -11.239 1.00 91.69 129 PHE A O 1
ATOM 1038 N N . TYR A 1 130 ? 7.479 5.165 -9.876 1.00 93.38 130 TYR A N 1
ATOM 1039 C CA . TYR A 1 130 ? 6.090 4.759 -9.631 1.00 93.38 130 TYR A CA 1
ATOM 1040 C C . TYR A 1 130 ? 5.510 5.291 -8.309 1.00 93.38 130 TYR A C 1
ATOM 1042 O O . TYR A 1 130 ? 4.321 5.142 -8.046 1.00 93.38 130 TYR A O 1
ATOM 1050 N N . GLY A 1 131 ? 6.332 5.900 -7.453 1.00 94.25 131 GLY A N 1
ATOM 1051 C CA . GLY A 1 131 ? 5.920 6.368 -6.134 1.00 94.25 131 GLY A CA 1
ATOM 1052 C C . GLY A 1 131 ? 5.740 5.231 -5.125 1.00 94.25 131 GLY A C 1
ATOM 1053 O O . GLY A 1 131 ? 6.541 4.296 -5.061 1.00 94.25 131 GLY A O 1
ATOM 1054 N N . ASN A 1 132 ? 4.705 5.341 -4.290 1.00 95.06 132 ASN A N 1
ATOM 1055 C CA . ASN A 1 132 ? 4.375 4.344 -3.273 1.00 95.06 132 ASN A CA 1
ATOM 1056 C C . ASN A 1 132 ? 3.352 3.349 -3.813 1.00 95.06 132 ASN A C 1
ATOM 1058 O O . ASN A 1 132 ? 2.177 3.671 -3.975 1.00 95.06 132 ASN A O 1
ATOM 1062 N N . LEU A 1 133 ? 3.813 2.127 -4.041 1.00 95.62 133 LEU A N 1
ATOM 1063 C CA . LEU A 1 133 ? 3.013 1.034 -4.555 1.00 95.62 133 LEU A CA 1
ATOM 1064 C C . LEU A 1 133 ? 2.542 0.141 -3.408 1.00 95.62 133 LEU A C 1
ATOM 1066 O O . LEU A 1 133 ? 3.332 -0.558 -2.764 1.00 95.62 133 LEU A O 1
ATOM 1070 N N . LYS A 1 134 ? 1.228 0.125 -3.180 1.00 96.12 134 LYS A N 1
ATOM 1071 C CA . LYS A 1 134 ? 0.590 -0.784 -2.225 1.00 96.12 134 LYS A CA 1
ATOM 1072 C C . LYS A 1 134 ? 0.475 -2.172 -2.842 1.00 96.12 134 LYS A C 1
ATOM 1074 O O . LYS A 1 134 ? -0.285 -2.376 -3.786 1.00 96.12 134 LYS A O 1
ATOM 1079 N N . VAL A 1 135 ? 1.182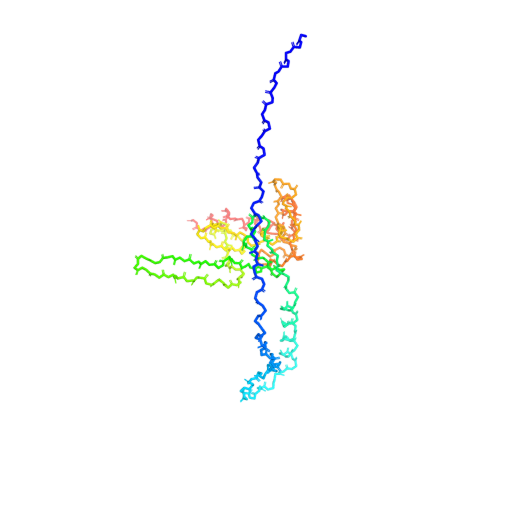 -3.142 -2.267 1.00 97.12 135 VAL A N 1
ATOM 1080 C CA . VAL A 1 135 ? 1.278 -4.500 -2.832 1.00 97.12 135 VAL A CA 1
ATOM 1081 C C . VAL A 1 135 ? -0.095 -5.166 -2.942 1.00 97.12 135 VAL A C 1
ATOM 1083 O O . VAL A 1 135 ? -0.418 -5.727 -3.982 1.00 97.12 135 VAL A O 1
ATOM 1086 N N . HIS A 1 136 ? -0.945 -5.043 -1.918 1.00 96.31 136 HIS A N 1
ATOM 1087 C CA . HIS A 1 136 ? -2.296 -5.614 -1.946 1.00 96.31 136 HIS A CA 1
ATOM 1088 C C . HIS A 1 136 ? -3.165 -5.053 -3.083 1.00 96.31 136 HIS A C 1
ATOM 1090 O O . HIS A 1 136 ? -3.990 -5.782 -3.620 1.00 96.31 136 HIS A O 1
ATOM 1096 N N . GLN A 1 137 ? -2.982 -3.785 -3.473 1.00 96.12 137 GLN A N 1
ATOM 1097 C CA . GLN A 1 137 ? -3.736 -3.194 -4.584 1.00 96.12 137 GLN A CA 1
ATOM 1098 C C . GLN A 1 137 ? -3.274 -3.771 -5.916 1.00 96.12 137 GLN A C 1
ATOM 1100 O O . GLN A 1 137 ? -4.113 -4.238 -6.676 1.00 96.12 137 GLN A O 1
ATOM 1105 N N . LEU A 1 138 ? -1.958 -3.833 -6.143 1.00 96.50 138 LEU A N 1
ATOM 1106 C CA . LEU A 1 138 ? -1.387 -4.400 -7.367 1.00 96.50 138 LEU A CA 1
ATOM 1107 C C . LEU A 1 138 ? -1.791 -5.865 -7.575 1.00 96.50 138 LEU A C 1
ATOM 1109 O O . LEU A 1 138 ? -2.142 -6.256 -8.683 1.00 96.50 138 LEU A O 1
ATOM 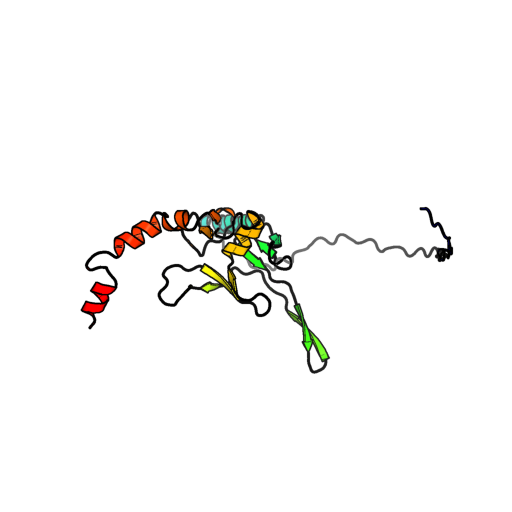1113 N N . VAL A 1 139 ? -1.770 -6.673 -6.511 1.00 96.75 139 VAL A N 1
ATOM 1114 C CA . VAL A 1 139 ? -2.175 -8.087 -6.579 1.00 96.75 139 VAL A CA 1
ATOM 1115 C C . VAL A 1 139 ? -3.677 -8.209 -6.819 1.00 96.75 139 VAL A C 1
ATOM 1117 O O . VAL A 1 139 ? -4.101 -8.977 -7.680 1.00 96.75 139 VAL A O 1
ATOM 1120 N N . CYS A 1 140 ? -4.500 -7.454 -6.086 1.00 96.25 140 CYS A N 1
ATOM 1121 C CA . CYS A 1 140 ? -5.948 -7.523 -6.266 1.00 96.25 140 CYS A CA 1
ATOM 1122 C C . CYS A 1 140 ? -6.344 -7.094 -7.683 1.00 96.25 140 CYS A C 1
ATOM 1124 O O . CYS A 1 140 ? -7.162 -7.753 -8.310 1.00 96.25 140 CYS A O 1
ATOM 1126 N N . GLU A 1 141 ? -5.711 -6.052 -8.212 1.00 95.88 141 GLU A N 1
ATOM 1127 C CA . GLU A 1 141 ? -5.952 -5.559 -9.563 1.00 95.88 141 GLU A CA 1
ATOM 1128 C C . GLU A 1 141 ? -5.509 -6.550 -10.650 1.00 95.88 141 GLU A C 1
ATOM 1130 O O . GLU A 1 141 ? -6.243 -6.780 -11.608 1.00 95.88 141 GLU A O 1
ATOM 1135 N N . ALA A 1 142 ? -4.339 -7.178 -10.490 1.00 95.75 142 ALA A N 1
ATOM 1136 C CA . ALA A 1 142 ? -3.819 -8.139 -11.462 1.00 95.75 142 ALA A CA 1
ATOM 1137 C C . ALA A 1 142 ? -4.650 -9.435 -11.530 1.00 95.75 142 ALA A C 1
ATOM 1139 O O . ALA A 1 142 ? -4.855 -9.971 -12.615 1.00 95.75 142 ALA A O 1
ATOM 1140 N N . PHE A 1 143 ? -5.134 -9.944 -10.388 1.00 96.00 143 PHE A N 1
ATOM 1141 C CA . PHE A 1 143 ? -5.810 -11.250 -10.320 1.00 96.00 143 PHE A CA 1
ATOM 1142 C C . PHE A 1 143 ? -7.341 -11.178 -10.251 1.00 96.00 143 PHE A C 1
ATOM 1144 O O . PHE A 1 143 ? -8.004 -12.098 -10.719 1.00 96.00 143 PHE A O 1
ATOM 1151 N N . HIS A 1 144 ? -7.914 -10.115 -9.678 1.00 94.81 144 HIS A N 1
ATOM 1152 C CA . HIS A 1 144 ? -9.372 -9.931 -9.565 1.00 94.81 144 HIS A CA 1
ATOM 1153 C C . HIS A 1 144 ? -9.909 -8.870 -10.530 1.00 94.81 144 HIS A C 1
ATOM 1155 O O . HIS A 1 144 ? -11.102 -8.569 -10.506 1.00 94.81 144 HIS A O 1
ATOM 1161 N N . GLY A 1 145 ? -9.042 -8.309 -11.376 1.00 94.81 145 GLY A N 1
ATOM 1162 C CA . GLY A 1 145 ? -9.398 -7.292 -12.353 1.00 94.81 145 GLY A CA 1
ATOM 1163 C C . GLY A 1 145 ? -9.447 -5.874 -11.777 1.00 94.81 145 GLY A C 1
ATOM 1164 O O . GLY A 1 145 ? -9.142 -5.650 -10.596 1.00 94.81 145 GLY A O 1
ATOM 1165 N N . PRO A 1 146 ? -9.825 -4.894 -12.622 1.00 94.94 146 PRO A N 1
ATOM 1166 C CA . PRO A 1 146 ? -9.844 -3.491 -12.245 1.00 94.94 146 PRO A CA 1
ATOM 1167 C C . PRO A 1 146 ? -10.783 -3.247 -11.069 1.00 94.94 146 PRO A C 1
ATOM 1169 O O . PRO A 1 146 ? -11.697 -4.019 -10.775 1.00 94.94 146 PRO A O 1
ATOM 1172 N N . ARG A 1 147 ? -10.575 -2.109 -10.415 1.00 94.31 147 ARG A N 1
ATOM 1173 C CA . ARG A 1 147 ? -11.429 -1.659 -9.325 1.00 94.31 147 ARG A CA 1
ATOM 1174 C C . ARG A 1 147 ? -12.898 -1.598 -9.797 1.00 94.31 147 ARG A C 1
ATOM 1176 O O . ARG A 1 147 ? -13.191 -0.801 -10.687 1.00 94.31 147 ARG A O 1
ATOM 1183 N N . PRO A 1 148 ? -13.830 -2.367 -9.198 1.00 94.50 148 PRO A N 1
ATOM 1184 C CA . PRO A 1 148 ? -15.205 -2.455 -9.701 1.00 94.50 148 PRO A CA 1
ATOM 1185 C C . PRO A 1 148 ? -16.004 -1.157 -9.509 1.00 94.50 148 PRO A C 1
ATOM 1187 O O . PRO A 1 148 ? -16.968 -0.910 -10.224 1.00 94.50 148 PRO A O 1
ATOM 1190 N N . PHE A 1 149 ? -15.617 -0.319 -8.543 1.00 94.31 149 PHE A N 1
ATOM 1191 C CA . PHE A 1 149 ? -16.229 0.984 -8.282 1.00 94.31 149 PHE A CA 1
ATOM 1192 C C . PHE A 1 149 ? -15.225 1.950 -7.641 1.00 94.31 149 PHE A C 1
ATOM 1194 O O . PHE A 1 149 ? -14.259 1.534 -7.001 1.00 94.31 149 PHE A O 1
ATOM 1201 N N . LEU A 1 150 ? -15.465 3.258 -7.763 1.00 91.62 150 LEU A N 1
ATOM 1202 C CA . LEU A 1 150 ? -14.520 4.318 -7.369 1.00 91.62 150 LEU A CA 1
ATOM 1203 C C . LEU A 1 150 ? -14.089 4.293 -5.895 1.00 91.62 150 LEU A C 1
ATOM 1205 O O . LEU A 1 150 ? -13.026 4.810 -5.561 1.00 91.62 150 LEU A O 1
ATOM 1209 N N . THR A 1 151 ? -14.888 3.707 -5.007 1.00 94.06 151 THR A N 1
ATOM 1210 C CA . THR A 1 151 ? -14.610 3.626 -3.564 1.00 94.06 151 THR A CA 1
ATOM 1211 C C . THR A 1 151 ? -14.234 2.217 -3.101 1.00 94.06 151 THR A C 1
ATOM 1213 O O . THR A 1 151 ? -14.115 1.993 -1.898 1.00 94.06 151 THR A O 1
ATOM 1216 N N . ALA A 1 152 ? -13.998 1.266 -4.016 1.00 95.94 152 ALA A N 1
ATOM 1217 C CA . ALA A 1 152 ? -13.708 -0.120 -3.643 1.00 95.94 152 ALA A CA 1
ATOM 1218 C C . ALA A 1 152 ? -12.388 -0.235 -2.885 1.00 95.94 152 ALA A C 1
ATOM 1220 O O . ALA A 1 152 ? -11.376 0.338 -3.283 1.00 95.94 152 ALA A O 1
ATOM 1221 N N . VAL A 1 153 ? -12.378 -0.982 -1.797 1.00 96.00 153 VAL A N 1
ATOM 1222 C CA . VAL A 1 153 ? -11.189 -1.217 -0.985 1.00 96.00 153 VAL A CA 1
ATOM 1223 C C . VAL A 1 153 ? -10.823 -2.688 -1.095 1.00 96.00 153 VAL A C 1
ATOM 1225 O O . VAL A 1 153 ? -11.690 -3.545 -1.262 1.00 96.00 153 VAL A O 1
ATOM 1228 N N . VAL A 1 154 ? -9.526 -2.974 -1.054 1.00 96.69 154 VAL A N 1
ATOM 1229 C CA . VAL A 1 154 ? -9.042 -4.352 -0.988 1.00 96.69 154 VAL A CA 1
ATOM 1230 C C . VAL A 1 154 ? -9.198 -4.835 0.447 1.00 96.69 154 VAL A C 1
ATOM 1232 O O . VAL A 1 154 ? -8.687 -4.199 1.368 1.00 96.69 154 VAL A O 1
ATOM 1235 N N . ILE A 1 155 ? -9.902 -5.946 0.625 1.00 96.31 155 ILE A N 1
ATOM 1236 C CA . ILE A 1 155 ? -10.147 -6.569 1.923 1.00 96.31 155 ILE A CA 1
ATOM 1237 C C . ILE A 1 155 ? -9.299 -7.837 2.020 1.00 96.31 155 ILE A C 1
ATOM 1239 O O . ILE A 1 155 ? -9.361 -8.699 1.141 1.00 96.31 155 ILE A O 1
ATOM 1243 N N . HIS A 1 156 ? -8.538 -7.952 3.107 1.00 95.94 156 HIS A N 1
ATOM 1244 C CA . HIS A 1 156 ? -7.820 -9.167 3.493 1.00 95.94 156 HIS A CA 1
ATOM 1245 C C . HIS A 1 156 ? -8.766 -10.089 4.268 1.00 95.94 156 HIS A C 1
ATOM 1247 O O . HIS A 1 156 ? -9.301 -9.686 5.300 1.00 95.94 156 HIS A O 1
ATOM 1253 N N . LYS A 1 157 ? -8.985 -11.317 3.785 1.00 94.94 157 LYS A N 1
ATOM 1254 C CA . LYS A 1 157 ? -9.906 -12.284 4.418 1.00 94.94 157 LYS A CA 1
ATOM 1255 C C . LYS A 1 157 ? -9.419 -12.742 5.795 1.00 94.94 157 LYS A C 1
ATOM 1257 O O . LYS A 1 157 ? -10.239 -13.021 6.659 1.00 94.94 157 LYS A O 1
ATOM 1262 N N . ASP A 1 158 ? -8.105 -12.805 5.991 1.00 94.75 158 ASP A N 1
ATOM 1263 C CA . ASP A 1 158 ? -7.452 -13.164 7.255 1.00 94.75 158 ASP A CA 1
ATOM 1264 C C . ASP A 1 158 ? -7.172 -11.965 8.185 1.00 94.75 158 ASP A C 1
ATOM 1266 O O . ASP A 1 158 ? -6.482 -12.120 9.191 1.00 94.75 158 ASP A O 1
ATOM 1270 N N . GLU A 1 159 ? -7.644 -10.764 7.825 1.00 92.06 159 GLU A N 1
ATOM 1271 C CA . GLU A 1 159 ? -7.385 -9.490 8.517 1.00 92.06 159 GLU A CA 1
ATOM 1272 C C . GLU A 1 159 ? -5.893 -9.121 8.681 1.00 92.06 159 GLU A C 1
ATOM 1274 O O . GLU A 1 159 ? -5.536 -8.161 9.376 1.00 92.06 159 GLU A O 1
ATOM 1279 N N . ASN A 1 160 ? -4.993 -9.828 7.994 1.00 93.56 160 ASN A N 1
ATOM 1280 C CA . ASN A 1 160 ? -3.561 -9.599 8.053 1.00 93.56 160 ASN A CA 1
ATOM 1281 C C . ASN A 1 160 ? -3.076 -8.864 6.798 1.00 93.56 160 ASN A C 1
ATOM 1283 O O . ASN A 1 160 ? -2.764 -9.466 5.771 1.00 93.56 160 ASN A O 1
ATOM 1287 N N . GLY A 1 161 ? -2.878 -7.548 6.922 1.00 92.62 161 GLY A N 1
ATOM 1288 C CA . GLY A 1 161 ? -2.409 -6.686 5.825 1.00 92.62 161 GLY A CA 1
ATOM 1289 C C . GLY A 1 161 ? -1.009 -7.006 5.271 1.00 92.62 161 GLY A C 1
ATOM 1290 O O . GLY A 1 161 ? -0.567 -6.384 4.301 1.00 92.62 161 GLY A O 1
ATOM 1291 N N . THR A 1 162 ? -0.288 -7.963 5.867 1.00 95.00 162 THR A N 1
ATOM 1292 C CA . THR A 1 162 ? 1.005 -8.446 5.356 1.00 95.00 162 THR A CA 1
ATOM 1293 C C . THR A 1 162 ? 0.897 -9.693 4.477 1.00 95.00 162 THR A C 1
ATOM 1295 O O . THR A 1 162 ? 1.829 -9.971 3.723 1.00 95.00 162 THR A O 1
ATOM 1298 N N . ASN A 1 163 ? -0.230 -10.411 4.524 1.00 95.44 163 ASN A N 1
ATOM 1299 C CA . ASN A 1 163 ? -0.481 -11.587 3.699 1.00 95.44 163 ASN A CA 1
ATOM 1300 C C . ASN A 1 163 ? -1.170 -11.184 2.385 1.00 95.44 163 ASN A C 1
ATOM 1302 O O . ASN A 1 163 ? -2.392 -11.093 2.308 1.00 95.44 163 ASN A O 1
ATOM 1306 N N . ASN A 1 164 ? -0.382 -10.939 1.338 1.00 95.75 164 ASN A N 1
ATOM 1307 C CA . ASN A 1 164 ? -0.890 -10.463 0.043 1.00 95.75 164 ASN A CA 1
ATOM 1308 C C . ASN A 1 164 ? -1.031 -11.574 -1.004 1.00 95.75 164 ASN A C 1
ATOM 1310 O O . ASN A 1 164 ? -0.875 -11.307 -2.192 1.00 95.75 164 ASN A O 1
ATOM 1314 N N . ASN A 1 165 ? -1.290 -12.813 -0.586 1.00 95.69 165 ASN A N 1
ATOM 1315 C CA . ASN A 1 165 ? -1.624 -13.879 -1.526 1.00 95.69 165 ASN A CA 1
ATOM 1316 C C . ASN A 1 165 ? -2.931 -13.532 -2.262 1.00 95.69 165 ASN A C 1
ATOM 1318 O O . ASN A 1 165 ? -3.875 -13.072 -1.615 1.00 95.69 165 ASN A O 1
ATOM 1322 N N . LYS A 1 166 ? -3.003 -13.777 -3.578 1.00 95.19 166 LYS A N 1
ATOM 1323 C CA . LYS A 1 166 ? -4.203 -13.527 -4.390 1.00 95.19 166 LYS A CA 1
ATOM 1324 C C . LYS A 1 166 ? -5.467 -14.087 -3.730 1.00 95.19 166 LYS A C 1
ATOM 1326 O O . LYS A 1 166 ? -6.436 -13.357 -3.578 1.00 95.19 166 LYS A O 1
ATOM 1331 N N . ASP A 1 167 ? -5.424 -15.310 -3.205 1.00 95.31 167 ASP A N 1
ATOM 1332 C CA . ASP A 1 167 ? -6.611 -15.974 -2.650 1.00 95.31 167 ASP A CA 1
ATOM 1333 C C . ASP A 1 167 ? -7.113 -15.313 -1.351 1.00 95.31 167 ASP A C 1
ATOM 1335 O O . ASP A 1 167 ? -8.285 -15.458 -0.982 1.00 95.31 167 ASP A O 1
ATOM 1339 N N . ASN A 1 168 ? -6.242 -14.567 -0.661 1.00 96.56 168 ASN A N 1
ATOM 1340 C CA . ASN A 1 168 ? -6.566 -13.834 0.563 1.00 96.56 168 ASN A CA 1
ATOM 1341 C C . ASN A 1 168 ? -7.199 -12.459 0.292 1.00 96.56 168 ASN A C 1
ATOM 1343 O O . ASN A 1 168 ? -7.776 -11.858 1.198 1.00 96.56 168 ASN A O 1
ATOM 1347 N N . LEU A 1 169 ? -7.099 -11.948 -0.935 1.00 96.25 169 LEU A N 1
ATOM 1348 C CA . LEU A 1 169 ? -7.574 -10.616 -1.292 1.00 96.25 169 LEU A CA 1
ATOM 1349 C C . LEU A 1 169 ? -8.950 -10.695 -1.952 1.00 96.25 169 LEU A C 1
ATOM 1351 O O . LEU A 1 169 ? -9.312 -11.686 -2.582 1.00 96.25 169 LEU A O 1
ATOM 1355 N N . LYS A 1 170 ? -9.739 -9.636 -1.788 1.00 96.25 170 LYS A N 1
ATOM 1356 C CA . LYS A 1 170 ? -10.961 -9.402 -2.561 1.00 96.25 170 LYS A CA 1
ATOM 1357 C C . LYS A 1 170 ? -11.249 -7.909 -2.653 1.00 96.25 170 LYS A C 1
ATOM 1359 O O . LYS A 1 170 ? -10.884 -7.150 -1.754 1.00 96.25 170 LYS A O 1
ATOM 1364 N N . TRP A 1 171 ? -11.964 -7.499 -3.694 1.00 97.44 171 TRP A N 1
ATOM 1365 C CA . TRP A 1 171 ? -12.604 -6.187 -3.723 1.00 97.44 171 TRP A CA 1
ATOM 1366 C C . TRP A 1 171 ? -13.836 -6.179 -2.812 1.00 97.44 171 TRP A C 1
ATOM 1368 O O . TRP A 1 171 ? -14.589 -7.150 -2.771 1.00 97.44 171 TRP A O 1
ATOM 1378 N N . GLY A 1 172 ? -14.050 -5.081 -2.095 1.00 96.00 172 GLY A N 1
ATOM 1379 C CA . GLY A 1 172 ? -15.247 -4.869 -1.287 1.00 96.00 172 GLY A CA 1
ATOM 1380 C C . GLY A 1 172 ? -15.431 -3.404 -0.917 1.00 96.00 172 GLY A C 1
ATOM 1381 O O . GLY A 1 172 ? -14.699 -2.524 -1.378 1.00 96.00 172 GLY A O 1
ATOM 1382 N N . THR A 1 173 ? -16.439 -3.115 -0.103 1.00 96.94 173 THR A N 1
ATOM 1383 C CA . THR A 1 173 ? -16.719 -1.749 0.359 1.00 96.94 173 THR A CA 1
ATOM 1384 C C . THR A 1 173 ? -15.980 -1.413 1.656 1.00 96.94 173 THR A C 1
ATOM 1386 O O . THR A 1 173 ? -15.634 -2.285 2.453 1.00 96.94 173 THR A O 1
ATOM 1389 N N . GLN A 1 174 ? -15.793 -0.118 1.933 1.00 94.62 174 GLN A N 1
ATOM 1390 C CA . GLN A 1 174 ? -15.255 0.327 3.225 1.00 94.62 174 GLN A CA 1
ATOM 1391 C C . GLN A 1 174 ? -16.136 -0.134 4.401 1.00 94.62 174 GLN A C 1
ATOM 1393 O O . GLN A 1 174 ? -15.617 -0.455 5.466 1.00 94.62 174 GLN A O 1
ATOM 1398 N N . LYS A 1 175 ? -17.461 -0.205 4.203 1.00 95.00 175 LYS A N 1
ATOM 1399 C CA . LYS A 1 175 ? -18.415 -0.687 5.211 1.00 95.00 175 LYS A CA 1
ATOM 1400 C C . LYS A 1 175 ? -18.176 -2.158 5.558 1.00 95.00 175 LYS A C 1
ATOM 1402 O O . LYS A 1 175 ? -18.165 -2.499 6.733 1.00 95.00 175 LYS A O 1
ATOM 1407 N N . GLU A 1 176 ? -17.948 -3.010 4.559 1.00 95.31 176 GLU A N 1
ATOM 1408 C CA . GLU A 1 176 ? -17.599 -4.418 4.788 1.00 95.31 176 GLU A CA 1
ATOM 1409 C C . GLU A 1 176 ? -16.298 -4.562 5.574 1.00 95.31 176 GLU A C 1
ATOM 1411 O O . GLU A 1 176 ? -16.245 -5.333 6.526 1.00 95.31 176 GLU A O 1
ATOM 1416 N N . ASN A 1 177 ? -15.270 -3.788 5.219 1.00 94.12 177 ASN A N 1
ATOM 1417 C CA . ASN A 1 177 ? -13.983 -3.833 5.909 1.00 94.12 177 ASN A CA 1
ATOM 1418 C C . ASN A 1 177 ? -14.093 -3.417 7.390 1.00 94.12 177 ASN A C 1
ATOM 1420 O O . ASN A 1 177 ? -13.454 -4.008 8.253 1.00 94.12 177 ASN A O 1
ATOM 1424 N N . LEU A 1 178 ? -14.931 -2.422 7.700 1.00 93.00 178 LEU A N 1
ATOM 1425 C CA . LEU A 1 178 ? -15.186 -1.981 9.078 1.00 93.00 178 LEU A CA 1
ATOM 1426 C C . LEU A 1 178 ? -16.063 -2.958 9.879 1.00 93.00 178 LEU A C 1
ATOM 1428 O O . LEU A 1 178 ? -16.077 -2.890 11.102 1.00 93.00 178 LEU A O 1
ATOM 1432 N N . ASN A 1 179 ? -16.771 -3.872 9.215 1.00 94.81 179 ASN A N 1
ATOM 1433 C CA . ASN A 1 179 ? -17.563 -4.916 9.867 1.00 94.81 179 ASN A CA 1
ATOM 1434 C C . ASN A 1 179 ? -16.774 -6.218 10.092 1.00 94.81 179 ASN A C 1
ATOM 1436 O O . ASN A 1 179 ? -17.361 -7.226 10.486 1.00 94.81 179 ASN A O 1
ATOM 1440 N N . ALA A 1 180 ? -15.462 -6.221 9.841 1.00 93.31 180 ALA A N 1
ATOM 1441 C CA . ALA A 1 180 ? -14.612 -7.375 10.101 1.00 93.31 180 ALA A CA 1
ATOM 1442 C C . ALA A 1 180 ? -14.569 -7.701 11.613 1.00 93.31 180 ALA A C 1
ATOM 1444 O O . ALA A 1 180 ? -14.477 -6.776 12.432 1.00 93.31 180 ALA A O 1
ATOM 1445 N N . PRO A 1 181 ? -14.651 -8.985 12.011 1.00 93.62 181 PRO A N 1
ATOM 1446 C CA . PRO A 1 181 ? -14.761 -9.379 13.414 1.00 93.62 181 PRO A CA 1
ATOM 1447 C C . PRO A 1 181 ? -13.609 -8.851 14.277 1.00 93.62 181 PRO A C 1
ATOM 1449 O O . PRO A 1 181 ? -13.872 -8.245 15.318 1.00 93.62 181 PRO A O 1
ATOM 1452 N N . GLY A 1 182 ? -12.353 -8.967 13.836 1.00 91.69 182 GLY A N 1
ATOM 1453 C CA . GLY A 1 182 ? -11.218 -8.492 14.632 1.00 91.69 182 GLY A CA 1
ATOM 1454 C C . GLY A 1 182 ? -11.116 -6.965 14.691 1.00 91.69 182 GLY A C 1
ATOM 1455 O O . GLY A 1 182 ? -10.573 -6.409 15.654 1.00 91.69 182 GLY A O 1
ATOM 1456 N N . PHE A 1 183 ? -11.707 -6.245 13.729 1.00 91.56 183 PHE A N 1
ATOM 1457 C CA . PHE A 1 183 ? -11.864 -4.792 13.829 1.00 91.56 183 PHE A CA 1
ATOM 1458 C C . PHE A 1 183 ? -12.932 -4.404 14.861 1.00 91.56 183 PHE A C 1
ATOM 1460 O O . PHE A 1 183 ? -12.700 -3.509 15.675 1.00 91.56 183 PHE A O 1
ATOM 1467 N N . ILE A 1 184 ? -14.070 -5.104 14.887 1.00 93.25 184 ILE A N 1
ATOM 1468 C CA . ILE A 1 184 ? -15.131 -4.874 15.878 1.00 93.25 184 ILE A CA 1
ATOM 1469 C C . ILE A 1 184 ? -14.617 -5.170 17.293 1.00 9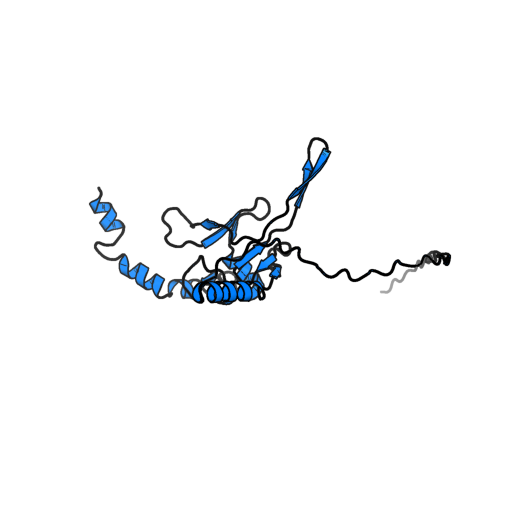3.25 184 ILE A C 1
ATOM 1471 O O . ILE A 1 184 ? -14.831 -4.368 18.206 1.00 93.25 184 ILE A O 1
ATOM 1475 N N . GLU A 1 185 ? -13.910 -6.284 17.484 1.00 93.81 185 GLU A N 1
ATOM 1476 C CA . GLU A 1 185 ? -13.263 -6.625 18.757 1.00 93.81 185 GLU A CA 1
ATOM 1477 C C . GLU A 1 185 ? -12.265 -5.549 19.188 1.00 93.81 185 GLU A C 1
ATOM 1479 O O . GLU A 1 185 ? -12.271 -5.101 20.339 1.00 93.81 185 GLU A O 1
ATOM 1484 N N . TYR A 1 186 ? -11.454 -5.056 18.248 1.00 90.44 186 TYR A N 1
ATOM 1485 C CA . TYR A 1 186 ? -10.549 -3.943 18.503 1.00 90.44 186 TYR A CA 1
ATOM 1486 C C . TYR A 1 186 ? -11.290 -2.684 18.969 1.00 90.44 186 TYR A C 1
ATOM 1488 O O . TYR A 1 186 ? -10.873 -2.075 19.957 1.00 90.44 186 TYR A O 1
ATOM 1496 N N . CYS A 1 187 ? -12.390 -2.303 18.317 1.00 91.19 187 CYS A N 1
ATOM 1497 C CA . CYS A 1 187 ? -13.205 -1.167 18.745 1.00 91.19 187 CYS A CA 1
ATOM 1498 C C . CYS A 1 187 ? -13.770 -1.371 20.158 1.00 91.19 187 CYS A C 1
ATOM 1500 O O . CYS A 1 187 ? -13.642 -0.475 20.992 1.00 91.19 187 CYS A O 1
ATOM 1502 N N . LYS A 1 188 ? -14.314 -2.558 20.458 1.00 92.69 188 LYS A N 1
ATOM 1503 C CA . LYS A 1 188 ? -14.879 -2.891 21.777 1.00 92.69 188 LYS A CA 1
ATOM 1504 C C . LYS A 1 188 ? -13.834 -2.863 22.897 1.00 92.69 188 LYS A C 1
ATOM 1506 O O . LYS A 1 188 ? -14.137 -2.418 23.998 1.00 92.69 188 LYS A O 1
ATOM 1511 N N . SER A 1 189 ? -12.592 -3.264 22.616 1.00 91.88 189 SER A N 1
ATOM 1512 C CA . SER A 1 189 ? -11.502 -3.247 23.608 1.00 91.88 189 SER A CA 1
ATOM 1513 C C . SER A 1 189 ? -11.059 -1.848 24.071 1.00 91.88 189 SER A C 1
ATOM 1515 O O . SER A 1 189 ? -10.315 -1.740 25.043 1.00 91.88 189 SER A O 1
ATOM 1517 N N . ARG A 1 190 ? -11.486 -0.763 23.403 1.00 88.50 190 ARG A N 1
ATOM 1518 C CA . ARG A 1 190 ? -11.052 0.624 23.686 1.00 88.50 190 ARG A CA 1
ATOM 1519 C C . ARG A 1 190 ? -12.086 1.456 24.451 1.00 88.50 190 ARG A C 1
ATOM 1521 O O . ARG A 1 190 ? -12.029 2.684 24.402 1.00 88.50 190 ARG A O 1
ATOM 1528 N N . THR A 1 191 ? -13.011 0.813 25.151 1.00 89.88 191 THR A N 1
ATOM 1529 C CA . THR A 1 191 ? -14.069 1.485 25.922 1.00 89.88 191 THR A CA 1
ATOM 1530 C C . THR A 1 191 ? -13.711 1.558 27.416 1.00 89.88 191 THR A C 1
ATOM 1532 O O . THR A 1 191 ? -12.926 0.747 27.908 1.00 89.88 191 THR A O 1
ATOM 1535 N N . GLY A 1 192 ? -14.257 2.545 28.137 1.00 91.00 192 GLY A N 1
ATOM 1536 C CA . GLY A 1 192 ? -14.034 2.742 29.578 1.00 91.00 192 GLY A CA 1
ATOM 1537 C C . GLY A 1 192 ? -12.602 3.172 29.910 1.00 91.00 192 GLY A C 1
ATOM 1538 O O . GLY A 1 192 ? -12.019 4.004 29.205 1.00 91.00 192 GLY A O 1
ATOM 1539 N N . ASP A 1 193 ? -12.017 2.554 30.936 1.00 88.62 193 ASP A N 1
ATOM 1540 C CA . ASP A 1 193 ? -10.642 2.815 31.400 1.00 88.62 193 ASP A CA 1
ATOM 1541 C C . ASP A 1 193 ? -9.587 2.477 30.339 1.00 88.62 193 ASP A C 1
ATOM 1543 O O . ASP A 1 193 ? -8.484 3.022 30.313 1.00 88.62 193 ASP A O 1
ATOM 1547 N N . ASN A 1 194 ? -9.936 1.601 29.392 1.00 86.94 194 ASN A N 1
ATOM 1548 C CA . ASN A 1 194 ? -9.065 1.243 28.281 1.00 86.94 194 ASN A CA 1
ATOM 1549 C C . ASN A 1 194 ? -9.062 2.259 27.138 1.00 86.94 194 ASN A C 1
ATOM 1551 O O . ASN A 1 194 ? -8.268 2.105 26.196 1.00 86.94 194 ASN A O 1
ATOM 1555 N N . SER A 1 195 ? -9.913 3.286 27.210 1.00 90.25 195 SER A N 1
ATOM 1556 C CA . SER A 1 195 ? -9.952 4.336 26.204 1.00 90.25 195 SER A CA 1
ATOM 1557 C C . SER A 1 195 ? -8.643 5.139 26.193 1.00 90.25 195 SER A C 1
ATOM 1559 O O . SER A 1 195 ? -8.045 5.390 27.239 1.00 90.25 195 SER A O 1
ATOM 1561 N N . PRO A 1 196 ? -8.167 5.576 25.015 1.00 86.69 196 PRO A N 1
ATOM 1562 C CA . PRO A 1 196 ? -6.953 6.390 24.919 1.00 86.69 196 PRO A CA 1
ATOM 1563 C C . PRO A 1 196 ? -7.054 7.697 25.700 1.00 86.69 196 PRO A C 1
ATOM 1565 O O . PRO A 1 196 ? -6.046 8.178 26.195 1.00 86.69 196 PRO A O 1
ATOM 1568 N N . VAL A 1 197 ? -8.264 8.259 25.800 1.00 89.06 197 VAL A N 1
ATOM 1569 C CA . VAL A 1 197 ? -8.526 9.498 26.539 1.00 89.06 197 VAL A CA 1
ATOM 1570 C C . VAL A 1 197 ? -8.387 9.259 28.042 1.00 89.06 197 VAL A C 1
ATOM 1572 O O . VAL A 1 197 ? -7.705 10.033 28.703 1.00 89.06 197 VAL A O 1
ATOM 1575 N N . ALA A 1 198 ? -8.965 8.173 28.574 1.00 90.25 198 ALA A N 1
ATOM 1576 C CA . ALA A 1 198 ? -8.791 7.801 29.980 1.00 90.25 198 ALA A CA 1
ATOM 1577 C C . ALA A 1 198 ? -7.318 7.517 30.310 1.00 90.25 198 ALA A C 1
ATOM 1579 O O . ALA A 1 198 ? -6.798 8.036 31.290 1.00 90.25 198 ALA A O 1
ATOM 1580 N N . LYS A 1 199 ? -6.617 6.781 29.437 1.00 88.69 199 LYS A N 1
ATOM 1581 C CA . LYS A 1 199 ? -5.175 6.516 29.575 1.00 88.69 199 LYS A CA 1
ATOM 1582 C C . LYS A 1 199 ? -4.319 7.776 29.495 1.00 88.69 199 LYS A C 1
ATOM 1584 O O . LYS A 1 199 ? -3.315 7.849 30.186 1.00 88.69 199 LYS A O 1
ATOM 1589 N N . GLY A 1 200 ? -4.696 8.741 28.656 1.00 89.25 200 GLY A N 1
ATOM 1590 C CA . GLY A 1 200 ? -4.021 10.036 28.570 1.00 89.25 200 GLY A CA 1
ATOM 1591 C C . GLY A 1 200 ? -4.090 10.789 29.895 1.00 89.25 200 GLY A C 1
ATOM 1592 O O . GLY A 1 200 ? -3.053 11.133 30.436 1.00 89.25 200 GLY A O 1
ATOM 1593 N N . ARG A 1 201 ? -5.295 10.910 30.470 1.00 91.19 201 ARG A N 1
ATOM 1594 C CA . ARG A 1 201 ? -5.534 11.612 31.745 1.00 91.19 201 ARG A CA 1
ATOM 1595 C C . ARG A 1 201 ? -4.836 10.997 32.961 1.00 91.19 201 ARG A C 1
ATOM 1597 O O . ARG A 1 201 ? -4.672 11.686 33.953 1.00 91.19 201 ARG A O 1
ATOM 1604 N N . LEU A 1 202 ? -4.501 9.706 32.922 1.00 88.00 202 LEU A N 1
ATOM 1605 C CA . LEU A 1 202 ? -3.770 9.027 34.002 1.00 88.00 202 LEU A CA 1
ATOM 1606 C C . LEU A 1 202 ? -2.259 9.297 33.967 1.00 88.00 202 LEU A C 1
ATOM 1608 O O . LEU A 1 202 ? -1.581 9.012 34.949 1.00 88.00 202 LEU A O 1
ATOM 1612 N N . ASN A 1 203 ? -1.735 9.766 32.832 1.00 78.31 203 ASN A N 1
ATOM 1613 C CA . ASN A 1 203 ? -0.307 10.016 32.635 1.00 78.31 203 ASN A CA 1
ATOM 1614 C C . ASN A 1 203 ? 0.067 11.506 32.757 1.00 78.31 203 ASN A C 1
ATOM 1616 O O . ASN A 1 203 ? 1.255 11.813 32.647 1.00 78.31 203 ASN A O 1
ATOM 1620 N N . ASP A 1 204 ? -0.926 12.386 32.929 1.00 63.62 204 ASP A N 1
ATOM 1621 C CA . ASP A 1 204 ? -0.772 13.825 33.194 1.00 63.62 204 ASP A CA 1
ATOM 1622 C C . ASP A 1 204 ? -0.686 14.079 34.709 1.00 63.62 204 ASP A C 1
ATOM 1624 O O . ASP A 1 204 ? 0.137 14.930 35.118 1.00 63.62 204 ASP A O 1
#

pLDDT: mean 78.7, std 22.53, range [33.38, 97.44]

Secondary structure (DSSP, 8-state):
--------------------------PPP--------------------HHHHHHHHHHHHHHHT--EEE-SS-TTSEEETTS-EEPPPEEEE-TTS-EEEEPPPPB--EEEESSTT---EEEEEEETTTEEEEHHHHHHHHHH-S-SSTT-EEEETTS-TT---GGGEEEE-HHHHHT-HHHHHHHHTTSGGGSHHHHHHT--

Sequence (204 aa):
MFVFLTLYLTTRQPLSLLIRTTSSTRKLPRLKNESNEMLLLCVAPKRKTRTSRILLAKTTKSLLNEEWIPSLSYPDILVSSSGRVKLPDREASMPNGGTRKYVTKPTYGYKTKSCKTAKHMYMNISNRFYGNLKVHQLVCEAFHGPRPFLTAVVIHKDENGTNNNKDNLKWGTQKENLNAPGFIEYCKSRTGDNSPVAKGRLND